Protein AF-A0A164UK39-F1 (afdb_monomer)

Organism: NCBI:txid1314777

Secondary structure (DSSP, 8-state):
-EEEEPPPTTS-SS-PEEEE-TT--S------------PPP----------PPPPHHHHHHHHHHHHHHHHHHHHSS--GGGTTT--PPP--SS-------------------------------------S-----HHHHHHHHHHHHHHHHHHHHHHHHHHHHHHHHHHHHHHHHHHHHHHHHHHHHHHHHHHHHHHHHHHHHHHHHHHHHHHHHHHHHHHHHHHHHHHHHHHTSTTHHHHHHHHHHHHHHS-------

Foldseek 3Di:
DFDFDDDDPPDPDDDTDTDDDPVPPDDPDDPPDDPDPDDDPPPDPPPPPPPDDDDPVNVVVVVLVVVQVVCCVPPVDRPPVSVPPPPDDDPPDDDPDDDDDDPDDPPPDDDDPDPPPPPDPPPDPPPDDPPDDDPDDVVVVVVVVVVVVVVVVVVVVVVVVVVVVVVVVVVVVVVVVVVVVVVVVVVVVVVVVVVVVVVVVVVVVVVVVVVVVVVVVVVVVVVVVVVVVVVVVVCPPPPNVVVVVVVVVVCVVCVPPPPDD

Radius of gyration: 47.35 Å; Cα contacts (8 Å, |Δi|>4): 39; chains: 1; bounding box: 112×52×136 Å

Solvent-accessible surface area (backbone atoms only — not comparable to full-atom values): 16856 Å² total; per-residue (Å²): 92,79,47,81,44,80,62,68,94,85,61,96,67,95,68,66,52,78,44,72,51,78,81,70,83,74,80,92,74,79,81,74,82,73,79,81,77,74,80,77,76,80,72,80,82,79,69,85,74,88,68,73,78,77,50,73,65,57,52,52,50,52,50,49,52,51,52,50,53,50,36,39,72,74,67,75,48,71,59,69,85,77,59,67,85,70,78,68,85,79,89,84,79,90,79,94,73,89,82,93,79,73,96,68,77,84,77,89,78,88,80,84,90,71,84,73,81,79,74,76,83,83,69,77,89,71,87,71,81,95,80,74,91,70,84,82,60,80,71,60,59,54,54,52,50,52,48,50,52,51,52,51,52,50,53,53,52,51,48,55,51,48,56,49,51,54,52,49,50,55,53,52,52,53,51,49,52,50,53,51,52,50,50,51,52,52,52,51,50,51,53,52,54,51,52,53,51,52,51,50,52,52,49,52,51,53,50,52,52,52,49,52,53,52,53,52,50,54,53,53,49,54,54,49,51,54,52,50,53,51,53,53,54,55,56,65,39,88,64,46,49,61,50,54,51,52,53,52,51,53,45,69,78,50,60,79,73,77,80,83,126

Sequence (261 aa):
MFDRVPRPLQEPGKGSYWTVDMQA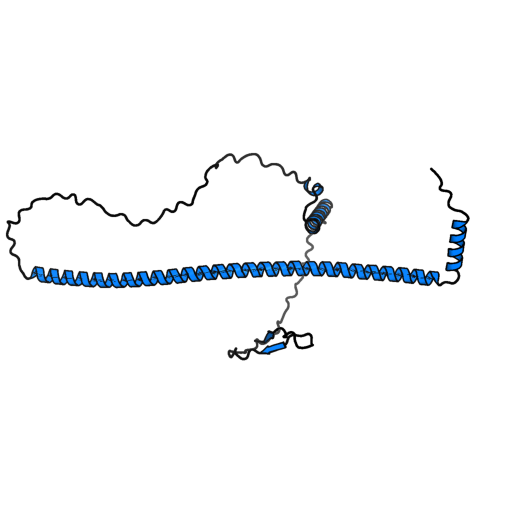SAGYKRLRKRKSQGKPQRKGLTAPLDIPPPTAEQLAEAERGRLRAVALWTTGKVPEELASDYSSPSPEADSERQNAAGDRQPAVDDGSPNHSLQEQSDIAAQSIDPSAGVPESPLQDDDLRAENQRLRAQCQTFQKEDDRLRSQIATLESQLEEAQGEMARIKSLLQETQISQEDHRREMVRRQVAEQIAEEQTVKARAAERKLEAVEKECREPFVVPALYQAYLKFLEHPPCDTAG

Mean predicted aligned error: 21.54 Å

Structure (mmCIF, N/CA/C/O backbone):
data_AF-A0A164UK39-F1
#
_entry.id   AF-A0A164UK39-F1
#
loop_
_atom_site.group_PDB
_atom_site.id
_atom_site.type_symbol
_atom_site.label_atom_id
_atom_site.label_alt_id
_atom_site.label_comp_id
_atom_site.label_asym_id
_atom_site.label_entity_id
_atom_site.label_seq_id
_atom_site.pdbx_PDB_ins_code
_atom_site.Cartn_x
_atom_site.Cartn_y
_atom_site.Cartn_z
_atom_site.occupancy
_atom_site.B_iso_or_equiv
_atom_site.auth_seq_id
_atom_site.auth_comp_id
_atom_site.auth_asym_id
_atom_site.auth_atom_id
_atom_site.pdbx_PDB_model_num
ATOM 1 N N . MET A 1 1 ? -19.978 -9.095 -15.140 1.00 60.91 1 MET A N 1
ATOM 2 C CA . MET A 1 1 ? -19.647 -9.204 -13.702 1.00 60.91 1 MET A CA 1
ATOM 3 C C . MET A 1 1 ? -20.746 -8.472 -12.932 1.00 60.91 1 MET A C 1
ATOM 5 O O . MET A 1 1 ? -21.388 -7.623 -13.542 1.00 60.91 1 MET A O 1
ATOM 9 N N . PHE A 1 2 ? -21.077 -8.858 -11.693 1.00 74.19 2 PHE A N 1
ATOM 10 C CA . PHE A 1 2 ? -22.050 -8.101 -10.886 1.00 74.19 2 PHE A CA 1
ATOM 11 C C . PHE A 1 2 ? -21.270 -7.192 -9.950 1.00 74.19 2 PHE A C 1
ATOM 13 O O . PHE A 1 2 ? -20.727 -7.681 -8.958 1.00 74.19 2 PHE A O 1
ATOM 20 N N . ASP A 1 3 ? -21.239 -5.900 -10.252 1.00 76.12 3 ASP A N 1
ATOM 21 C CA . ASP A 1 3 ? -20.507 -4.941 -9.437 1.00 76.12 3 ASP A CA 1
ATOM 22 C C . ASP A 1 3 ? -21.459 -4.205 -8.502 1.00 76.12 3 ASP A C 1
ATOM 24 O O . ASP A 1 3 ? -22.588 -3.824 -8.851 1.00 76.12 3 ASP A O 1
ATOM 28 N N . ARG A 1 4 ? -21.004 -4.075 -7.254 1.00 79.69 4 ARG A N 1
ATOM 29 C CA . ARG A 1 4 ? -21.713 -3.357 -6.202 1.00 79.69 4 ARG A CA 1
ATOM 30 C C . ARG A 1 4 ? -21.443 -1.875 -6.385 1.00 79.69 4 ARG A C 1
ATOM 32 O O . ARG A 1 4 ? -20.355 -1.403 -6.074 1.00 79.69 4 ARG A O 1
ATOM 39 N N . VAL A 1 5 ? -22.455 -1.152 -6.847 1.00 80.00 5 VAL A N 1
ATOM 40 C CA . VAL A 1 5 ? -22.381 0.301 -6.997 1.00 80.00 5 VAL A CA 1
ATOM 41 C C . VAL A 1 5 ? -23.051 0.951 -5.780 1.00 80.00 5 VAL A C 1
ATOM 43 O O . VAL A 1 5 ? -24.192 0.599 -5.444 1.00 80.00 5 VAL A O 1
ATOM 46 N N . PRO A 1 6 ? -22.355 1.850 -5.057 1.00 74.44 6 PRO A N 1
ATOM 47 C CA . PRO A 1 6 ? -22.956 2.600 -3.961 1.00 74.44 6 PRO A CA 1
ATOM 48 C C . PRO A 1 6 ? -24.074 3.502 -4.496 1.00 74.44 6 PRO A C 1
ATOM 50 O O . PRO A 1 6 ? -23.954 4.086 -5.572 1.00 74.44 6 PRO A O 1
ATOM 53 N N . ARG A 1 7 ? -25.188 3.597 -3.759 1.00 73.44 7 ARG A N 1
ATOM 54 C CA . ARG A 1 7 ? -26.322 4.425 -4.186 1.00 73.44 7 ARG A CA 1
ATOM 55 C C . ARG A 1 7 ? -25.944 5.908 -4.183 1.00 73.44 7 ARG A C 1
ATOM 57 O O . ARG A 1 7 ? -25.311 6.354 -3.224 1.00 73.44 7 ARG A O 1
ATOM 64 N N . PRO A 1 8 ? -26.379 6.682 -5.191 1.00 76.75 8 PRO A N 1
ATOM 65 C CA . PRO A 1 8 ? -26.338 8.133 -5.106 1.00 76.75 8 PRO A CA 1
ATOM 66 C C . PRO A 1 8 ? -27.241 8.610 -3.957 1.00 76.75 8 PRO A C 1
ATOM 68 O O . PRO A 1 8 ? -28.293 8.030 -3.690 1.00 76.75 8 PRO A O 1
ATOM 71 N N . LEU A 1 9 ? -26.815 9.674 -3.273 1.00 69.12 9 LEU A N 1
ATOM 72 C CA . LEU A 1 9 ? -27.357 10.138 -1.986 1.00 69.12 9 LEU A CA 1
ATOM 73 C C . LEU A 1 9 ? -28.847 10.556 -2.002 1.00 69.12 9 LEU A C 1
ATOM 75 O O . LEU A 1 9 ? -29.397 10.874 -0.953 1.00 69.12 9 LEU A O 1
ATOM 79 N N . GLN A 1 10 ? -29.492 10.601 -3.170 1.00 76.12 10 GLN A N 1
ATOM 80 C CA . GLN A 1 10 ? -30.812 11.210 -3.371 1.00 76.12 10 GLN A CA 1
ATOM 81 C C . GLN A 1 10 ? -31.998 10.236 -3.262 1.00 76.12 10 GLN A C 1
ATOM 83 O O . GLN A 1 10 ? -33.141 10.684 -3.290 1.00 76.12 10 GLN A O 1
ATOM 88 N N . GLU A 1 11 ? -31.770 8.929 -3.099 1.00 67.62 11 GLU A N 1
ATOM 89 C CA . GLU A 1 11 ? -32.861 7.959 -2.929 1.00 67.62 11 GLU A CA 1
ATOM 90 C C . GLU A 1 11 ? -33.042 7.532 -1.459 1.00 67.62 11 GLU A C 1
ATOM 92 O O . GLU A 1 11 ? -32.117 6.964 -0.867 1.00 67.62 11 GLU A O 1
ATOM 97 N N . PRO A 1 12 ? -34.229 7.734 -0.851 1.00 66.31 12 PRO A N 1
ATOM 98 C CA . PRO A 1 12 ? -34.494 7.298 0.515 1.00 66.31 12 PRO A CA 1
ATOM 99 C C . PRO A 1 12 ? -34.645 5.768 0.586 1.00 66.31 12 PRO A C 1
ATOM 101 O O . PRO A 1 12 ? -35.696 5.206 0.287 1.00 66.31 12 PRO A O 1
ATOM 104 N N . GLY A 1 13 ? -33.579 5.079 1.003 1.00 71.69 13 GLY A N 1
ATOM 105 C CA . GLY A 1 13 ? -33.577 3.639 1.279 1.00 71.69 13 GLY A CA 1
ATOM 106 C C . GLY A 1 13 ? -32.168 3.087 1.526 1.00 71.69 13 GLY A C 1
ATOM 107 O O . GLY A 1 13 ? -31.228 3.416 0.808 1.00 71.69 13 GLY A O 1
ATOM 108 N N . LYS A 1 14 ? -31.994 2.231 2.545 1.00 61.50 14 LYS A N 1
ATOM 109 C CA . LYS A 1 14 ? -30.702 1.581 2.842 1.00 61.50 14 LYS A CA 1
ATOM 110 C C . LYS A 1 14 ? -30.490 0.381 1.909 1.00 61.50 14 LYS A C 1
ATOM 112 O O . LYS A 1 14 ? -31.214 -0.604 2.010 1.00 61.50 14 LYS A O 1
ATOM 117 N N . GLY A 1 15 ? -29.485 0.430 1.035 1.00 68.75 15 GLY A N 1
ATOM 118 C CA . GLY A 1 15 ? -29.056 -0.725 0.235 1.00 68.75 15 GLY A CA 1
ATOM 119 C C . GLY A 1 15 ? -28.140 -0.349 -0.930 1.00 68.75 15 GLY A C 1
ATOM 120 O O . GLY A 1 15 ? -28.072 0.809 -1.309 1.00 68.75 15 GLY A O 1
ATOM 121 N N . SER A 1 16 ? -27.445 -1.317 -1.525 1.00 82.06 16 SER A N 1
ATOM 122 C CA . SER A 1 16 ? -26.690 -1.141 -2.782 1.00 82.06 16 SER A CA 1
ATOM 123 C C . SER A 1 16 ? -27.473 -1.763 -3.935 1.00 82.06 16 SER A C 1
ATOM 125 O O . SER A 1 16 ? -28.148 -2.775 -3.730 1.00 82.06 16 SER A O 1
ATOM 127 N N . TYR A 1 17 ? -27.389 -1.187 -5.134 1.00 77.88 17 TYR A N 1
ATOM 128 C CA . TYR A 1 17 ? -27.899 -1.846 -6.337 1.00 77.88 17 TYR A CA 1
ATOM 129 C C . TYR A 1 17 ? -26.814 -2.756 -6.921 1.00 77.88 17 TYR A C 1
ATOM 131 O O . TYR A 1 17 ? -25.622 -2.454 -6.851 1.00 77.88 17 TYR A O 1
ATOM 139 N N . TRP A 1 18 ? -27.235 -3.891 -7.474 1.00 81.00 18 TRP A N 1
ATOM 140 C CA . TRP A 1 18 ? -26.365 -4.740 -8.279 1.00 81.00 18 TRP A CA 1
ATOM 141 C C . TRP A 1 18 ? -26.523 -4.316 -9.728 1.00 81.00 18 TRP A C 1
ATOM 143 O O . TRP A 1 18 ? -27.635 -4.349 -10.255 1.00 81.00 18 TRP A O 1
ATOM 153 N N . THR A 1 19 ? -25.425 -3.922 -10.362 1.00 76.31 19 THR A N 1
ATOM 154 C CA . THR A 1 19 ? -25.427 -3.607 -11.793 1.00 76.31 19 THR A CA 1
ATOM 155 C C . THR A 1 19 ? -24.749 -4.732 -12.557 1.00 76.31 19 THR A C 1
ATOM 157 O O . THR A 1 19 ? -23.776 -5.327 -12.088 1.00 76.31 19 THR A O 1
ATOM 160 N N . VAL A 1 20 ? -25.336 -5.094 -13.696 1.00 74.62 20 VAL A N 1
ATOM 161 C CA . VAL A 1 20 ? -24.791 -6.107 -14.598 1.00 74.62 20 VAL A CA 1
ATOM 162 C C . VAL A 1 20 ? -23.998 -5.374 -15.653 1.00 74.62 20 VAL A C 1
ATOM 164 O O . VAL A 1 20 ? -24.581 -4.678 -16.482 1.00 74.62 20 VAL A O 1
ATOM 167 N N . ASP A 1 21 ? -22.683 -5.541 -15.623 1.00 68.25 21 ASP A N 1
ATOM 168 C CA . ASP A 1 21 ? -21.840 -4.982 -16.665 1.00 68.25 21 ASP A CA 1
ATOM 169 C C . ASP A 1 21 ? -22.042 -5.776 -17.968 1.00 68.25 21 ASP A C 1
ATOM 171 O O . ASP A 1 21 ? -21.625 -6.936 -18.090 1.00 68.25 21 ASP A O 1
ATOM 175 N N . MET A 1 22 ? -22.777 -5.171 -18.905 1.00 64.44 22 MET A N 1
ATOM 176 C CA . MET A 1 22 ? -23.142 -5.770 -20.191 1.00 64.44 22 MET A CA 1
ATOM 177 C C . MET A 1 22 ? -22.024 -5.657 -21.237 1.00 64.44 22 MET A C 1
ATOM 179 O O . MET A 1 22 ? -22.132 -6.277 -22.293 1.00 64.44 22 MET A O 1
ATOM 183 N N . GLN A 1 23 ? -20.947 -4.911 -20.961 1.00 65.38 23 GLN A N 1
ATOM 184 C CA . GLN A 1 23 ? -19.831 -4.745 -21.900 1.00 65.38 23 GLN A CA 1
ATOM 185 C C . GLN A 1 23 ? -18.820 -5.902 -21.855 1.00 65.38 23 GLN A C 1
ATOM 187 O O . GLN A 1 23 ? -18.073 -6.108 -22.810 1.00 65.38 23 GLN A O 1
ATOM 192 N N . ALA A 1 24 ? -18.847 -6.729 -20.807 1.00 60.53 24 ALA A N 1
ATOM 193 C CA . ALA A 1 24 ? -18.047 -7.949 -20.717 1.00 60.53 24 ALA A CA 1
ATOM 194 C C . ALA A 1 24 ? -18.673 -9.097 -21.544 1.00 60.53 24 ALA A C 1
ATOM 196 O O . ALA A 1 24 ? -19.222 -10.061 -21.004 1.00 60.53 24 ALA A O 1
ATOM 197 N N . SER A 1 25 ? -18.608 -8.997 -22.872 1.00 54.28 25 SER A N 1
ATOM 198 C CA . SER A 1 25 ? -19.168 -9.944 -23.852 1.00 54.28 25 SER A CA 1
ATOM 199 C C . SER A 1 25 ? -18.343 -11.229 -24.063 1.00 54.28 25 SER A C 1
ATOM 201 O O . SER A 1 25 ? -18.420 -11.854 -25.119 1.00 54.28 25 SER A O 1
ATOM 203 N N . ALA A 1 26 ? -17.593 -11.696 -23.060 1.00 51.78 26 ALA A N 1
ATOM 204 C CA . ALA A 1 26 ? -16.772 -12.903 -23.177 1.00 51.78 26 ALA A CA 1
ATOM 205 C C . ALA A 1 26 ? -17.057 -13.918 -22.055 1.00 51.78 26 ALA A C 1
ATOM 207 O O . ALA A 1 26 ? -16.515 -13.849 -20.958 1.00 51.78 26 ALA A O 1
ATOM 208 N N . GLY A 1 27 ? -17.888 -14.917 -22.372 1.00 55.50 27 GLY A N 1
ATOM 209 C CA . GLY A 1 27 ? -17.758 -16.264 -21.804 1.00 55.50 27 GLY A CA 1
ATOM 210 C C . GLY A 1 27 ? -18.268 -16.493 -20.377 1.00 55.50 27 GLY A C 1
ATOM 211 O O . GLY A 1 27 ? -17.513 -16.897 -19.496 1.00 55.50 27 GLY A O 1
ATOM 212 N N . TYR A 1 28 ? -19.580 -16.394 -20.153 1.00 51.81 28 TYR A N 1
ATOM 213 C CA . TYR A 1 28 ? -20.202 -16.824 -18.893 1.00 51.81 28 TYR A CA 1
ATOM 214 C C . TYR A 1 28 ? -20.358 -18.355 -18.806 1.00 51.81 28 TYR A C 1
ATOM 216 O O . TYR A 1 28 ? -21.456 -18.896 -18.936 1.00 51.81 28 TYR A O 1
ATOM 224 N N . LYS A 1 29 ? -19.272 -19.086 -18.514 1.00 61.72 29 LYS A N 1
ATOM 225 C CA . LYS A 1 29 ? -19.383 -20.446 -17.955 1.00 61.72 29 LYS A CA 1
ATOM 226 C C . LYS A 1 29 ? -19.435 -20.353 -16.433 1.00 61.72 29 LYS A C 1
ATOM 228 O O . LYS A 1 29 ? -18.426 -20.157 -15.766 1.00 61.72 29 LYS A O 1
ATOM 233 N N . ARG A 1 30 ? -20.634 -20.525 -15.871 1.00 64.44 30 ARG A N 1
ATOM 234 C CA . ARG A 1 30 ? -20.820 -20.733 -14.428 1.00 64.44 30 ARG A CA 1
ATOM 235 C C . ARG A 1 30 ? -19.997 -21.947 -13.993 1.00 64.44 30 ARG A C 1
ATOM 237 O O . ARG A 1 30 ? -20.266 -23.061 -14.444 1.00 64.44 30 ARG A O 1
ATOM 244 N N . LEU A 1 31 ? -19.029 -21.750 -13.099 1.00 60.38 31 LEU A N 1
ATOM 245 C CA . LEU A 1 31 ? -18.300 -22.851 -12.477 1.00 60.38 31 LEU A CA 1
ATOM 246 C C . LEU A 1 31 ? -19.306 -23.694 -11.676 1.00 60.38 31 LEU A C 1
ATOM 248 O O . LEU A 1 31 ? -19.844 -23.262 -10.654 1.00 60.38 31 LEU A O 1
ATOM 252 N N . ARG A 1 32 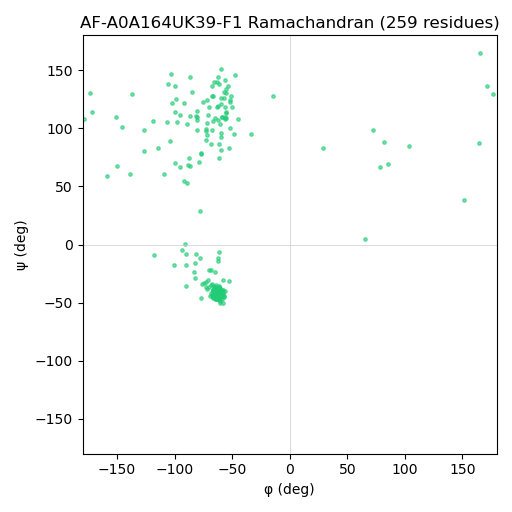? -19.640 -24.885 -12.186 1.00 73.56 32 ARG A N 1
ATOM 253 C CA . ARG A 1 32 ? -20.598 -25.792 -11.547 1.00 73.56 32 ARG A CA 1
ATOM 254 C C . ARG A 1 32 ? -20.029 -26.198 -10.188 1.00 73.56 32 ARG A C 1
ATOM 256 O O . ARG A 1 32 ? -18.969 -26.814 -10.127 1.00 73.56 32 ARG A O 1
ATOM 263 N N . LYS A 1 33 ? -20.749 -25.871 -9.109 1.00 63.25 33 LYS A N 1
ATOM 264 C CA . LYS A 1 33 ? -20.443 -26.298 -7.735 1.00 63.25 33 LYS A CA 1
ATOM 265 C C . LYS A 1 33 ? -20.271 -27.824 -7.720 1.00 63.25 33 LYS A C 1
ATOM 267 O O . LYS A 1 33 ? -21.254 -28.566 -7.736 1.00 63.25 33 LYS A O 1
ATOM 272 N N . ARG A 1 34 ? -19.030 -28.314 -7.712 1.00 64.75 34 ARG A N 1
ATOM 273 C CA . ARG A 1 34 ? -18.756 -29.705 -7.343 1.00 64.75 34 ARG A CA 1
ATOM 274 C C . ARG A 1 34 ? -19.021 -29.783 -5.843 1.00 64.75 34 ARG A C 1
ATOM 276 O O . ARG A 1 34 ? -18.401 -29.059 -5.070 1.00 64.75 34 ARG A O 1
ATOM 283 N N . LYS A 1 35 ? -19.995 -30.603 -5.436 1.00 50.03 35 LYS A N 1
ATOM 284 C CA . LYS A 1 35 ? -20.155 -31.002 -4.034 1.00 50.03 35 LYS A CA 1
ATOM 285 C C . LYS A 1 35 ? -18.815 -31.616 -3.618 1.00 50.03 35 LYS A C 1
ATOM 287 O O . LYS A 1 35 ? -18.440 -32.638 -4.190 1.00 50.03 35 LYS A O 1
ATOM 292 N N . SER A 1 36 ? -18.076 -30.987 -2.703 1.00 49.44 36 SER A N 1
ATOM 293 C CA . SER A 1 36 ? -16.926 -31.651 -2.099 1.00 49.44 36 SER A CA 1
ATOM 294 C C . SER A 1 36 ? -17.474 -32.805 -1.267 1.00 49.44 36 SER A C 1
ATOM 296 O O . SER A 1 36 ? -18.139 -32.624 -0.247 1.00 49.44 36 SER A O 1
ATOM 298 N N . GLN A 1 37 ? -17.284 -34.019 -1.771 1.00 50.53 37 GLN A N 1
ATOM 299 C CA . GLN A 1 37 ? -17.318 -35.182 -0.912 1.00 50.53 37 GLN A CA 1
ATOM 300 C C . GLN A 1 37 ? -16.114 -35.113 0.027 1.00 50.53 37 GLN A C 1
ATOM 302 O O . GLN A 1 37 ? -15.009 -34.803 -0.407 1.00 50.53 37 GLN A O 1
ATOM 307 N N . GLY A 1 38 ? -16.360 -35.417 1.300 1.00 45.34 38 GLY A N 1
ATOM 308 C CA . GLY A 1 38 ? -15.329 -35.804 2.255 1.00 45.34 38 GLY A CA 1
ATOM 309 C C . GLY A 1 38 ? -14.555 -34.651 2.885 1.00 45.34 38 GLY A C 1
ATOM 310 O O . GLY A 1 38 ? -13.450 -34.327 2.466 1.00 45.34 38 GLY A O 1
ATOM 311 N N . LYS A 1 39 ? -15.068 -34.122 4.002 1.00 45.88 39 LYS A N 1
ATOM 312 C CA . LYS A 1 39 ? -14.170 -33.731 5.098 1.00 45.88 39 LYS A CA 1
ATOM 313 C C . LYS A 1 39 ? -13.421 -35.004 5.522 1.00 45.88 39 LYS A C 1
ATOM 315 O O . LYS A 1 39 ? -14.107 -35.945 5.927 1.00 45.88 39 LYS A O 1
ATOM 320 N N . PRO A 1 40 ? -12.080 -35.080 5.479 1.00 45.78 40 PRO A N 1
ATOM 321 C CA . PRO A 1 40 ? -11.401 -36.089 6.268 1.00 45.78 40 PRO A CA 1
ATOM 322 C C . PRO A 1 40 ? -11.705 -35.770 7.732 1.00 45.78 40 PRO A C 1
ATOM 324 O O . PRO A 1 40 ? -11.400 -34.682 8.227 1.00 45.78 40 PRO A O 1
ATOM 327 N N . GLN A 1 41 ? -12.372 -36.703 8.412 1.00 47.59 41 GLN A N 1
ATOM 328 C CA . GLN A 1 41 ? -12.376 -36.727 9.865 1.00 47.59 41 GLN A CA 1
ATOM 329 C C . GLN A 1 41 ? -10.917 -36.640 10.311 1.00 47.59 41 GLN A C 1
ATOM 331 O O . GLN A 1 41 ? -10.114 -37.519 9.993 1.00 47.59 41 GLN A O 1
ATOM 336 N N . ARG A 1 42 ? -10.577 -35.574 11.037 1.00 44.47 42 ARG A N 1
ATOM 337 C CA . ARG A 1 42 ? -9.400 -35.563 11.898 1.00 44.47 42 ARG A CA 1
ATOM 338 C C . ARG A 1 42 ? -9.604 -36.691 12.906 1.00 44.47 42 ARG A C 1
ATOM 340 O O . ARG A 1 42 ? -10.274 -36.507 13.917 1.00 44.47 42 ARG A O 1
ATOM 347 N N . LYS A 1 43 ? -9.095 -37.880 12.576 1.00 45.34 43 LYS A N 1
ATOM 348 C CA . LYS A 1 43 ? -8.844 -38.932 13.555 1.00 45.34 43 LYS A CA 1
ATOM 349 C C . LYS A 1 43 ? -7.909 -38.325 14.593 1.00 45.34 43 LYS A C 1
ATOM 351 O O . LYS A 1 43 ? -6.908 -37.705 14.233 1.00 45.34 43 LYS A O 1
ATOM 356 N N . GLY A 1 44 ? -8.324 -38.422 15.850 1.00 48.25 44 GLY A N 1
ATOM 357 C CA . GLY A 1 44 ? -7.636 -37.843 16.987 1.00 48.25 44 GLY A CA 1
ATOM 358 C C . GLY A 1 44 ? -6.167 -38.239 17.018 1.00 48.25 44 GLY A C 1
ATOM 359 O O . GLY A 1 44 ? -5.826 -39.416 17.052 1.00 48.25 44 GLY A O 1
ATOM 360 N N . LEU A 1 45 ? -5.318 -37.220 17.053 1.00 48.56 45 LEU A N 1
ATOM 361 C CA . LEU A 1 45 ? -4.049 -37.257 17.761 1.00 48.56 45 LEU A CA 1
ATOM 362 C C . LEU A 1 45 ? -4.291 -36.541 19.090 1.00 48.56 45 LEU A C 1
ATOM 364 O O . LEU A 1 45 ? -3.863 -35.415 19.302 1.00 48.56 45 LEU A O 1
ATOM 368 N N . THR A 1 46 ? -5.066 -37.182 19.961 1.00 48.56 46 THR A N 1
ATOM 369 C CA . THR A 1 46 ? -5.010 -36.945 21.404 1.00 48.56 46 THR A CA 1
ATOM 370 C C . THR A 1 46 ? -4.084 -38.010 21.974 1.00 48.56 46 THR A C 1
ATOM 372 O O . THR A 1 46 ? -4.523 -38.935 22.652 1.00 48.56 46 THR A O 1
ATOM 375 N N . ALA A 1 47 ? -2.805 -37.932 21.615 1.00 54.25 47 ALA A N 1
ATOM 376 C CA . ALA A 1 47 ? -1.785 -38.421 22.525 1.00 54.25 47 ALA A CA 1
ATOM 377 C C . ALA A 1 47 ? -1.692 -37.349 23.624 1.00 54.25 47 ALA A C 1
ATOM 379 O O . ALA A 1 47 ? -1.514 -36.177 23.276 1.00 54.25 47 ALA A O 1
ATOM 380 N N . PRO A 1 48 ? -1.887 -37.686 24.909 1.00 46.81 48 PRO A N 1
ATOM 381 C CA . PRO A 1 48 ? -1.587 -36.771 25.998 1.00 46.81 48 PRO A CA 1
ATOM 382 C C . PRO A 1 48 ? -0.093 -36.462 25.912 1.00 46.81 48 PRO A C 1
ATOM 384 O O . PRO A 1 48 ? 0.742 -37.314 26.197 1.00 46.81 48 PRO A O 1
ATOM 387 N N . LEU A 1 49 ? 0.255 -35.278 25.415 1.00 52.66 49 LEU A N 1
ATOM 388 C CA . LEU A 1 49 ? 1.573 -34.734 25.689 1.00 52.66 49 LEU A CA 1
ATOM 389 C C . LEU A 1 49 ? 1.533 -34.354 27.166 1.00 52.66 49 LEU A C 1
ATOM 391 O O . LEU A 1 49 ? 0.777 -33.454 27.536 1.00 52.66 49 LEU A O 1
ATOM 395 N N . ASP A 1 50 ? 2.299 -35.076 27.984 1.00 54.34 50 ASP A N 1
ATOM 396 C CA . ASP A 1 50 ? 2.658 -34.707 29.355 1.00 54.34 50 ASP A CA 1
ATOM 397 C C . ASP A 1 50 ? 3.440 -33.388 29.311 1.00 54.34 50 ASP A C 1
ATOM 399 O O . ASP A 1 50 ? 4.664 -33.342 29.415 1.00 54.34 50 ASP A O 1
ATOM 403 N N . ILE A 1 51 ? 2.728 -32.291 29.069 1.00 69.88 51 ILE A N 1
ATOM 404 C CA . ILE A 1 51 ? 3.246 -30.950 29.282 1.00 69.88 51 ILE A CA 1
ATOM 405 C C . ILE A 1 51 ? 3.058 -30.717 30.781 1.00 69.88 51 ILE A C 1
ATOM 407 O O . ILE A 1 51 ? 1.907 -30.647 31.229 1.00 69.88 51 ILE A O 1
ATOM 411 N N . PRO A 1 52 ? 4.142 -30.662 31.577 1.00 78.25 52 PRO A N 1
ATOM 412 C CA . PRO A 1 52 ? 4.018 -30.382 32.996 1.00 78.25 52 PRO A CA 1
ATOM 413 C C . PRO A 1 52 ? 3.286 -29.045 33.171 1.00 78.25 52 PRO A C 1
ATOM 415 O O . PRO A 1 52 ? 3.494 -28.128 32.367 1.00 78.25 52 PRO A O 1
ATOM 418 N N . PRO A 1 53 ? 2.399 -28.926 34.176 1.00 82.25 53 PRO A N 1
ATOM 419 C CA . PRO A 1 53 ? 1.703 -27.676 34.430 1.00 82.25 53 PRO A CA 1
ATOM 420 C C . PRO A 1 53 ? 2.739 -26.554 34.585 1.00 82.25 53 PRO A C 1
ATOM 422 O O . PRO A 1 53 ? 3.768 -26.777 35.232 1.00 82.25 53 PRO A O 1
ATOM 425 N N . PRO A 1 54 ? 2.501 -25.378 33.976 1.00 79.31 54 PRO A N 1
ATOM 426 C CA . PRO A 1 54 ? 3.450 -24.278 34.027 1.00 79.31 54 PRO A CA 1
ATOM 427 C C . PRO A 1 54 ? 3.759 -23.949 35.484 1.00 79.31 54 PRO A C 1
ATOM 429 O O . PRO A 1 54 ? 2.854 -23.823 36.315 1.00 79.31 54 PRO A O 1
ATOM 432 N N . THR A 1 55 ? 5.045 -23.849 35.799 1.00 88.69 55 THR A N 1
ATOM 433 C CA . THR A 1 55 ? 5.514 -23.532 37.146 1.00 88.69 55 THR A CA 1
ATOM 434 C C . THR A 1 55 ? 4.964 -22.167 37.568 1.00 88.69 55 THR A C 1
ATOM 436 O O . THR A 1 55 ? 4.753 -21.292 36.726 1.00 88.69 55 THR A O 1
ATOM 439 N N . ALA A 1 56 ? 4.755 -21.948 38.869 1.00 84.50 56 ALA A N 1
ATOM 440 C CA . ALA A 1 56 ? 4.235 -20.676 39.389 1.00 84.50 56 ALA A CA 1
ATOM 441 C C . ALA A 1 56 ? 5.045 -19.454 38.904 1.00 84.50 56 ALA A C 1
ATOM 443 O O . ALA A 1 56 ? 4.480 -18.392 38.657 1.00 84.50 56 ALA A O 1
ATOM 444 N N . GLU A 1 57 ? 6.349 -19.631 38.685 1.00 80.31 57 GLU A N 1
ATOM 445 C CA . GLU A 1 57 ? 7.239 -18.615 38.117 1.00 80.31 57 GLU A CA 1
ATOM 446 C C . GLU A 1 57 ? 6.901 -18.275 36.656 1.00 80.31 57 GLU A C 1
ATOM 448 O O . GLU A 1 57 ? 6.831 -17.102 36.303 1.00 80.31 57 GLU A O 1
ATOM 453 N N . GLN A 1 58 ? 6.586 -19.274 35.825 1.00 82.50 58 GLN A N 1
ATOM 454 C CA . GLN A 1 58 ? 6.196 -19.068 34.424 1.00 82.50 58 GLN A CA 1
ATOM 455 C C . GLN A 1 58 ? 4.835 -18.371 34.308 1.00 82.50 58 GLN A C 1
ATOM 457 O O . GLN A 1 58 ? 4.623 -17.549 33.418 1.00 82.50 58 GLN A O 1
ATOM 462 N N . LEU A 1 59 ? 3.915 -18.673 35.228 1.00 85.50 59 LEU A N 1
ATOM 463 C CA . LEU A 1 59 ? 2.628 -17.984 35.344 1.00 85.50 59 LEU A CA 1
ATOM 464 C C . LEU A 1 59 ? 2.809 -16.522 35.770 1.00 85.50 59 LEU A C 1
ATOM 466 O O . LEU A 1 59 ? 2.225 -15.633 35.150 1.00 85.50 59 LEU A O 1
ATOM 470 N N . ALA A 1 60 ? 3.661 -16.262 36.764 1.00 81.62 60 ALA A N 1
ATOM 471 C CA . ALA A 1 60 ? 3.965 -14.907 37.214 1.00 81.62 60 ALA A CA 1
ATOM 472 C C . ALA A 1 60 ? 4.660 -14.078 36.119 1.00 81.62 60 ALA A C 1
ATOM 474 O O . ALA A 1 60 ? 4.368 -12.893 35.950 1.00 81.62 60 ALA A O 1
ATOM 475 N N . GLU A 1 61 ? 5.548 -14.688 35.335 1.00 81.25 61 GLU A N 1
ATOM 476 C CA . GLU A 1 61 ? 6.236 -14.021 34.230 1.00 81.25 61 GLU A CA 1
ATOM 477 C C . GLU A 1 61 ? 5.298 -13.740 33.044 1.00 81.25 61 GLU A C 1
ATOM 479 O O . GLU A 1 61 ? 5.324 -12.645 32.473 1.00 81.25 61 GLU A O 1
ATOM 484 N N . ALA A 1 62 ? 4.384 -14.666 32.737 1.00 83.94 62 ALA A N 1
ATOM 485 C CA . ALA A 1 62 ? 3.330 -14.447 31.749 1.00 83.94 62 ALA A CA 1
ATOM 486 C C . ALA A 1 62 ? 2.371 -13.314 32.166 1.00 83.94 62 ALA A C 1
ATOM 488 O O . ALA A 1 62 ? 1.997 -12.480 31.333 1.00 83.94 62 ALA A O 1
ATOM 489 N N . GLU A 1 63 ? 2.010 -13.228 33.450 1.00 83.19 63 GLU A N 1
ATOM 490 C CA . GLU A 1 63 ? 1.211 -12.116 33.978 1.00 83.19 63 GLU A CA 1
ATOM 491 C C . GLU A 1 63 ? 1.965 -10.781 33.924 1.00 83.19 63 GLU A C 1
ATOM 493 O O . GLU A 1 63 ? 1.389 -9.780 33.489 1.00 83.19 63 GLU A O 1
ATOM 498 N N . ARG A 1 64 ? 3.266 -10.752 34.249 1.00 80.62 64 ARG A N 1
ATOM 499 C CA . ARG A 1 64 ? 4.098 -9.544 34.086 1.00 80.62 64 ARG A CA 1
ATOM 500 C C . ARG A 1 64 ? 4.180 -9.096 32.627 1.00 80.62 64 ARG A C 1
ATOM 502 O O . ARG A 1 64 ? 4.043 -7.904 32.348 1.00 80.62 64 ARG A O 1
ATOM 509 N N . GLY A 1 65 ? 4.357 -10.026 31.686 1.00 79.94 65 GLY A N 1
ATOM 510 C CA . GLY A 1 65 ? 4.362 -9.730 30.250 1.00 79.94 65 GLY A CA 1
ATOM 511 C C . GLY A 1 65 ? 3.038 -9.125 29.776 1.00 79.94 65 GLY A C 1
ATOM 512 O O . GLY A 1 65 ? 3.023 -8.140 29.032 1.00 79.94 65 GLY A O 1
ATOM 513 N N . ARG A 1 66 ? 1.916 -9.652 30.279 1.00 81.00 66 ARG A N 1
ATOM 514 C CA . ARG A 1 66 ? 0.576 -9.131 29.992 1.00 81.00 66 ARG A CA 1
ATOM 515 C C . ARG A 1 66 ? 0.375 -7.720 30.550 1.00 81.00 66 ARG A C 1
ATOM 517 O O . ARG A 1 66 ? -0.140 -6.864 29.836 1.00 81.00 66 ARG A O 1
ATOM 524 N N . LEU A 1 67 ? 0.822 -7.451 31.777 1.00 75.56 67 LEU A N 1
ATOM 525 C CA . LEU A 1 67 ? 0.736 -6.121 32.392 1.00 75.56 67 LEU A CA 1
ATOM 526 C C . LEU A 1 67 ? 1.606 -5.081 31.665 1.00 75.56 67 LEU A C 1
ATOM 528 O O . LEU A 1 67 ? 1.157 -3.955 31.454 1.00 75.56 67 LEU A O 1
ATOM 532 N N . ARG A 1 68 ? 2.803 -5.460 31.191 1.00 71.69 68 ARG A N 1
ATOM 533 C CA . ARG A 1 68 ? 3.657 -4.587 30.360 1.00 71.69 68 ARG A CA 1
ATOM 534 C C . ARG A 1 68 ? 3.006 -4.242 29.020 1.00 71.69 68 ARG A C 1
ATOM 536 O O . ARG A 1 68 ? 3.041 -3.083 28.609 1.00 71.69 68 ARG A O 1
ATOM 543 N N . ALA A 1 69 ? 2.390 -5.223 28.356 1.00 71.44 69 ALA A N 1
ATOM 544 C CA . ALA A 1 69 ? 1.677 -4.999 27.100 1.00 71.44 69 ALA A CA 1
ATOM 545 C C . ALA A 1 69 ? 0.481 -4.052 27.286 1.00 71.44 69 ALA A C 1
ATOM 547 O O . ALA A 1 69 ? 0.287 -3.146 26.478 1.00 71.44 69 ALA A O 1
ATOM 548 N N . VAL A 1 70 ? -0.272 -4.215 28.380 1.00 74.56 70 VAL A N 1
ATOM 549 C CA . VAL A 1 70 ? -1.380 -3.316 28.732 1.00 74.56 70 VAL A CA 1
ATOM 550 C C . VAL A 1 70 ? -0.869 -1.898 28.993 1.00 74.56 70 VAL A C 1
ATOM 552 O O . VAL A 1 70 ? -1.406 -0.962 28.409 1.00 74.56 70 VAL A O 1
ATOM 555 N N . ALA A 1 71 ? 0.205 -1.727 29.771 1.00 67.56 71 ALA A N 1
ATOM 556 C CA . ALA A 1 71 ? 0.762 -0.407 30.064 1.00 67.56 71 ALA A CA 1
ATOM 557 C C . ALA A 1 71 ? 1.252 0.324 28.796 1.00 67.56 71 ALA A C 1
ATOM 559 O O . ALA A 1 71 ? 0.886 1.476 28.572 1.00 67.56 71 ALA A O 1
ATOM 560 N N . LEU A 1 72 ? 1.984 -0.363 27.907 1.00 70.56 72 LEU A N 1
ATOM 561 C CA . LEU A 1 72 ? 2.402 0.182 26.604 1.00 70.56 72 LEU A CA 1
ATOM 562 C C . LEU A 1 72 ? 1.218 0.653 25.754 1.00 70.56 72 LEU A C 1
ATOM 564 O O . LEU A 1 72 ? 1.304 1.694 25.105 1.00 70.56 72 LEU A O 1
ATOM 568 N N . TRP A 1 73 ? 0.116 -0.097 25.772 1.00 66.50 73 TRP A N 1
ATOM 569 C CA . TRP A 1 73 ? -1.084 0.228 25.005 1.00 66.50 73 TRP A CA 1
ATOM 570 C C . TRP A 1 73 ? -1.881 1.392 25.597 1.00 66.50 73 TRP A C 1
ATOM 572 O O . TRP A 1 73 ? -2.481 2.152 24.841 1.00 66.50 73 TRP A O 1
ATOM 582 N N . THR A 1 74 ? -1.901 1.546 26.923 1.00 73.56 74 THR A N 1
ATOM 583 C CA . THR A 1 74 ? -2.737 2.558 27.586 1.00 73.56 74 THR A CA 1
ATOM 584 C C . THR A 1 74 ? -2.046 3.901 27.782 1.00 73.56 74 THR A C 1
ATOM 586 O O . THR A 1 74 ? -2.704 4.932 27.695 1.00 73.56 74 THR A O 1
ATOM 589 N N . THR A 1 75 ? -0.742 3.917 28.063 1.00 70.56 75 THR A N 1
ATOM 590 C CA . THR A 1 75 ? -0.024 5.151 28.437 1.00 70.56 75 THR A CA 1
ATOM 591 C C . THR A 1 75 ? 1.076 5.531 27.449 1.00 70.56 75 THR A C 1
ATOM 593 O O . THR A 1 75 ? 1.651 6.611 27.571 1.00 70.56 75 THR A O 1
ATOM 596 N N . GLY A 1 76 ? 1.407 4.663 26.483 1.00 69.94 76 GLY A N 1
ATOM 597 C CA . GLY A 1 76 ? 2.501 4.886 25.531 1.00 69.94 76 GLY A CA 1
ATOM 598 C C . GLY A 1 76 ? 3.900 4.911 26.166 1.00 69.94 76 GLY A C 1
ATOM 599 O O . GLY A 1 76 ? 4.878 5.174 25.471 1.00 69.94 76 GLY A O 1
ATOM 600 N N . LYS A 1 77 ? 4.013 4.637 27.473 1.00 66.94 77 LYS A N 1
ATOM 601 C CA . LYS A 1 77 ? 5.270 4.544 28.228 1.00 66.94 77 LYS A CA 1
ATOM 602 C C . LYS A 1 77 ? 5.213 3.341 29.165 1.00 66.94 77 LYS A C 1
ATOM 604 O O . LYS A 1 77 ? 4.265 3.203 29.935 1.00 66.94 77 LYS A O 1
ATOM 609 N N . VAL A 1 78 ? 6.239 2.489 29.121 1.00 69.06 78 VAL A N 1
ATOM 610 C CA . VAL A 1 78 ? 6.426 1.434 30.129 1.00 69.06 78 VAL A CA 1
ATOM 611 C C . VAL A 1 78 ? 6.742 2.118 31.465 1.00 69.06 78 VAL A C 1
ATOM 613 O O . VAL A 1 78 ? 7.645 2.955 31.487 1.00 69.06 78 VAL A O 1
ATOM 616 N N . PRO A 1 79 ? 6.026 1.810 32.561 1.00 66.44 79 PRO A N 1
ATOM 617 C CA . PRO A 1 79 ? 6.358 2.318 33.887 1.00 66.44 79 PRO A CA 1
ATOM 618 C C . PRO A 1 79 ? 7.793 1.935 34.263 1.00 66.44 79 PRO A C 1
ATOM 620 O O . PRO A 1 79 ? 8.180 0.776 34.125 1.00 66.44 79 PRO A O 1
ATOM 623 N N . GLU A 1 80 ? 8.568 2.907 34.739 1.00 63.91 80 GLU A N 1
ATOM 624 C CA . GLU A 1 80 ? 9.997 2.777 35.065 1.00 63.91 80 GLU A CA 1
ATOM 625 C C . GLU A 1 80 ? 10.269 1.676 36.108 1.00 63.91 80 GLU A C 1
ATOM 627 O O . GLU A 1 80 ? 11.253 0.947 36.009 1.00 63.91 80 GLU A O 1
ATOM 632 N N . GLU A 1 81 ? 9.315 1.431 37.010 1.00 64.31 81 GLU A N 1
ATOM 633 C CA . GLU A 1 81 ? 9.371 0.345 37.999 1.00 64.31 81 GLU A CA 1
ATOM 634 C C . GLU A 1 81 ? 9.342 -1.065 37.379 1.00 64.31 81 GLU A C 1
ATOM 636 O O . GLU A 1 81 ? 9.849 -2.014 37.968 1.00 64.31 81 GLU A O 1
ATOM 641 N N . LEU A 1 82 ? 8.805 -1.226 36.163 1.00 59.75 82 LEU A N 1
ATOM 642 C CA . LEU A 1 82 ? 8.817 -2.496 35.425 1.00 59.75 82 LEU A CA 1
ATOM 643 C C . LEU A 1 82 ? 10.052 -2.654 34.529 1.00 59.75 82 LEU A C 1
ATOM 645 O O . LEU A 1 82 ? 10.236 -3.741 33.976 1.00 59.75 82 LEU A O 1
ATOM 649 N N . ALA A 1 83 ? 10.877 -1.616 34.367 1.00 59.75 83 ALA A N 1
ATOM 650 C CA . ALA A 1 83 ? 12.110 -1.650 33.577 1.00 59.75 83 ALA A CA 1
ATOM 651 C C . ALA A 1 83 ? 13.353 -2.055 34.403 1.00 59.75 83 ALA A C 1
ATOM 653 O O . ALA A 1 83 ? 14.350 -2.477 33.823 1.00 59.75 83 ALA A O 1
ATOM 654 N N . SER A 1 84 ? 13.277 -1.984 35.738 1.00 58.19 84 SER A N 1
ATOM 655 C CA . SER A 1 84 ? 14.414 -2.131 36.665 1.00 58.19 84 SER A CA 1
ATOM 656 C C . SER A 1 84 ? 15.010 -3.547 36.785 1.00 58.19 84 SER A C 1
ATOM 658 O O . SER A 1 84 ? 16.165 -3.680 37.180 1.00 58.19 84 SER A O 1
ATOM 660 N N . ASP A 1 85 ? 14.278 -4.610 36.441 1.00 52.56 85 ASP A N 1
ATOM 661 C CA . ASP A 1 85 ? 14.725 -5.991 36.726 1.00 52.56 85 ASP A CA 1
ATOM 662 C C . ASP A 1 85 ? 15.550 -6.639 35.601 1.00 52.56 85 ASP A C 1
ATOM 664 O O . ASP A 1 85 ? 15.982 -7.783 35.721 1.00 52.56 85 ASP A O 1
ATOM 668 N N . TYR A 1 86 ? 15.795 -5.921 34.502 1.00 48.81 86 TYR A N 1
ATOM 669 C CA . TYR A 1 86 ? 16.628 -6.393 33.393 1.00 48.81 86 TYR A CA 1
ATOM 670 C C . TYR A 1 86 ? 17.950 -5.618 33.342 1.00 48.81 86 TYR A C 1
ATOM 672 O O . TYR A 1 86 ? 18.282 -4.960 32.360 1.00 48.81 86 TYR A O 1
ATOM 680 N N . SER A 1 87 ? 18.734 -5.720 34.417 1.00 52.25 87 SER A N 1
ATOM 681 C CA . SER A 1 87 ? 20.173 -5.456 34.344 1.00 52.25 87 SER A CA 1
ATOM 682 C C . SER A 1 87 ? 20.829 -6.678 33.695 1.00 52.25 87 SER A C 1
ATOM 684 O O . SER A 1 87 ? 21.323 -7.584 34.367 1.00 52.25 87 SER A O 1
ATOM 686 N N . SER A 1 88 ? 20.727 -6.764 32.366 1.00 49.94 88 SER A N 1
ATOM 687 C CA . SER A 1 88 ? 21.489 -7.747 31.595 1.00 49.94 88 SER A CA 1
ATOM 688 C C . SER A 1 88 ? 22.986 -7.484 31.790 1.00 49.94 88 SER A C 1
ATOM 690 O O . SER A 1 88 ? 23.403 -6.324 31.749 1.00 49.94 88 SER A O 1
ATOM 692 N N . PRO A 1 89 ? 23.808 -8.532 31.967 1.00 42.25 89 PRO A N 1
ATOM 693 C CA . PRO A 1 89 ? 25.247 -8.381 32.068 1.00 42.25 89 PRO A CA 1
ATOM 694 C C . PRO A 1 89 ? 25.793 -7.738 30.792 1.00 42.25 89 PRO A C 1
ATOM 696 O O . PRO A 1 89 ? 25.544 -8.205 29.681 1.00 42.25 89 PRO A O 1
ATOM 699 N N . SER A 1 90 ? 26.524 -6.645 30.996 1.00 38.59 90 SER A N 1
ATOM 700 C CA . SER A 1 90 ? 27.323 -5.954 29.990 1.00 38.59 90 SER A CA 1
ATOM 701 C C . SER A 1 90 ? 28.262 -6.939 29.277 1.00 38.59 90 SER A C 1
ATOM 703 O O . SER A 1 90 ? 29.069 -7.583 29.955 1.00 38.59 90 SER A O 1
ATOM 705 N N . PRO A 1 91 ? 28.208 -7.071 27.940 1.00 43.19 91 PRO A N 1
ATOM 706 C CA . PRO A 1 91 ? 29.246 -7.738 27.178 1.00 43.19 91 PRO A CA 1
ATOM 707 C C . PRO A 1 91 ? 30.331 -6.708 26.832 1.00 43.19 91 PRO A C 1
ATOM 709 O O . PRO A 1 91 ? 30.434 -6.254 25.697 1.00 43.19 91 PRO A O 1
ATOM 712 N N . GLU A 1 92 ? 31.140 -6.327 27.819 1.00 42.53 92 GLU A N 1
ATOM 713 C CA . GLU A 1 92 ? 32.446 -5.708 27.575 1.00 42.53 92 GLU A CA 1
ATOM 714 C C . GLU A 1 92 ? 33.542 -6.744 27.826 1.00 42.53 92 GLU A C 1
ATOM 716 O O . GLU A 1 92 ? 34.035 -6.890 28.940 1.00 42.53 92 GLU A O 1
ATOM 721 N N . ALA A 1 93 ? 33.885 -7.494 26.781 1.00 49.88 93 ALA A N 1
ATOM 722 C CA . ALA A 1 93 ? 35.245 -7.935 26.476 1.00 49.88 93 ALA A CA 1
ATOM 723 C C . ALA A 1 93 ? 35.223 -8.637 25.109 1.00 49.88 93 ALA A C 1
ATOM 725 O O . ALA A 1 93 ? 34.393 -9.508 24.869 1.00 49.88 93 ALA A O 1
ATOM 726 N N . ASP A 1 94 ? 36.151 -8.237 24.242 1.00 44.66 94 ASP A N 1
ATOM 727 C CA . ASP A 1 94 ? 36.457 -8.789 22.916 1.00 44.66 94 ASP A CA 1
ATOM 728 C C . ASP A 1 94 ? 35.628 -8.285 21.724 1.00 44.66 94 ASP A C 1
ATOM 730 O O . ASP A 1 94 ? 34.917 -9.033 21.056 1.00 44.66 94 ASP A O 1
ATOM 734 N N . SER A 1 95 ? 35.835 -7.011 21.365 1.00 43.81 95 SER A N 1
ATOM 735 C CA . SER A 1 95 ? 36.044 -6.602 19.960 1.00 43.81 95 SER A CA 1
ATOM 736 C C . SER A 1 95 ? 36.765 -5.248 19.867 1.00 43.81 95 SER A C 1
ATOM 738 O O . SER A 1 95 ? 36.292 -4.297 19.250 1.00 43.81 95 SER A O 1
ATOM 740 N N . GLU A 1 96 ? 37.969 -5.164 20.439 1.00 51.22 96 GLU A N 1
ATOM 741 C CA . GLU A 1 96 ? 38.989 -4.256 19.908 1.00 51.22 96 GLU A CA 1
ATOM 742 C C . GLU A 1 96 ? 39.491 -4.829 18.577 1.00 51.22 96 GLU A C 1
ATOM 744 O O . GLU A 1 96 ? 40.384 -5.675 18.544 1.00 51.22 96 GLU A O 1
ATOM 749 N N . ARG A 1 97 ? 38.898 -4.384 17.466 1.00 46.03 97 ARG A N 1
ATOM 750 C CA . ARG A 1 97 ? 39.571 -4.241 16.165 1.00 46.03 97 ARG A CA 1
ATOM 751 C C . ARG A 1 97 ? 38.650 -3.523 15.180 1.00 46.03 97 ARG A C 1
ATOM 753 O O . ARG A 1 97 ? 37.669 -4.080 14.714 1.00 46.03 97 ARG A O 1
ATOM 760 N N . GLN A 1 98 ? 39.093 -2.322 14.806 1.00 45.31 98 GLN A N 1
ATOM 761 C CA . GLN A 1 98 ? 38.897 -1.708 13.489 1.00 45.31 98 GLN A CA 1
ATOM 762 C C . GLN A 1 98 ? 37.474 -1.216 13.160 1.00 45.31 98 GLN A C 1
ATOM 764 O O . GLN A 1 98 ? 36.643 -1.954 12.646 1.00 45.31 98 GLN A O 1
ATOM 769 N N . ASN A 1 99 ? 37.231 0.090 13.332 1.00 42.66 99 ASN A N 1
ATOM 770 C CA . ASN A 1 99 ? 37.193 1.051 12.211 1.00 42.66 99 ASN A CA 1
ATOM 771 C C . ASN A 1 99 ? 36.527 2.372 12.627 1.00 42.66 99 ASN A C 1
ATOM 773 O O . ASN A 1 99 ? 35.344 2.609 12.404 1.00 42.66 99 ASN A O 1
ATOM 777 N N . ALA A 1 100 ? 37.344 3.273 13.171 1.00 46.88 100 ALA A N 1
ATOM 778 C CA . ALA A 1 100 ? 37.159 4.700 12.972 1.00 46.88 100 ALA A CA 1
ATOM 779 C C . ALA A 1 100 ? 37.756 5.052 11.603 1.00 46.88 100 ALA A C 1
ATOM 781 O O . ALA A 1 100 ? 38.971 4.978 11.452 1.00 46.88 100 ALA A O 1
ATOM 782 N N . ALA A 1 101 ? 36.919 5.385 10.619 1.00 43.47 101 ALA A N 1
ATOM 783 C CA . ALA A 1 101 ? 37.258 6.266 9.499 1.00 43.47 101 ALA A CA 1
ATOM 784 C C . ALA A 1 101 ? 36.092 6.354 8.507 1.00 43.47 101 ALA A C 1
ATOM 786 O O . ALA A 1 101 ? 35.650 5.345 7.966 1.00 43.47 101 ALA A O 1
ATOM 787 N N . GLY A 1 102 ? 35.730 7.587 8.161 1.00 41.25 102 GLY A N 1
ATOM 788 C CA . GLY A 1 102 ? 35.454 7.903 6.766 1.00 41.25 102 GLY A CA 1
ATOM 789 C C . GLY A 1 102 ? 33.990 8.028 6.395 1.00 41.25 102 GLY A C 1
ATOM 790 O O . GLY A 1 102 ? 33.411 7.140 5.781 1.00 41.25 102 GLY A O 1
ATOM 791 N N . ASP A 1 103 ? 33.475 9.227 6.634 1.00 49.38 103 ASP A N 1
ATOM 792 C CA . ASP A 1 103 ? 32.822 10.019 5.594 1.00 49.38 103 ASP A CA 1
ATOM 793 C C . ASP A 1 103 ? 33.509 9.754 4.229 1.00 49.38 103 ASP A C 1
ATOM 795 O O . ASP A 1 103 ? 34.593 10.265 3.934 1.00 49.38 103 ASP A O 1
ATOM 799 N N . ARG A 1 104 ? 32.957 8.825 3.442 1.00 45.44 104 ARG A N 1
ATOM 800 C CA . ARG A 1 104 ? 33.381 8.528 2.071 1.00 45.44 104 ARG A CA 1
ATOM 801 C C . ARG A 1 104 ? 32.196 8.804 1.168 1.00 45.44 104 ARG A C 1
ATOM 803 O O . ARG A 1 104 ? 31.235 8.040 1.120 1.00 45.44 104 ARG A O 1
ATOM 810 N N . GLN A 1 105 ? 32.308 9.912 0.446 1.00 50.72 105 GLN A N 1
ATOM 811 C CA . GLN A 1 105 ? 31.547 10.163 -0.766 1.00 50.72 105 GLN A CA 1
ATOM 812 C C . GLN A 1 105 ? 31.599 8.932 -1.690 1.00 50.72 105 GLN A C 1
ATOM 814 O O . GLN A 1 105 ? 32.643 8.273 -1.758 1.00 50.72 105 GLN A O 1
ATOM 819 N N . PRO A 1 106 ? 30.528 8.628 -2.440 1.00 51.41 106 PRO A N 1
ATOM 820 C CA . PRO A 1 106 ? 30.639 7.708 -3.557 1.00 51.41 106 PRO A CA 1
ATOM 821 C C . PRO A 1 106 ? 31.556 8.343 -4.607 1.00 51.41 106 PRO A C 1
ATOM 823 O O . PRO A 1 106 ? 31.204 9.332 -5.249 1.00 51.41 106 PRO A O 1
ATOM 826 N N . ALA A 1 107 ? 32.755 7.780 -4.742 1.00 44.81 107 ALA A N 1
ATOM 827 C CA . ALA A 1 107 ? 33.600 7.986 -5.901 1.00 44.81 107 ALA A CA 1
ATOM 828 C C . ALA A 1 107 ? 32.824 7.511 -7.136 1.00 44.81 107 ALA A C 1
ATOM 830 O O . ALA A 1 107 ? 32.548 6.325 -7.302 1.00 44.81 107 ALA A O 1
ATOM 831 N N . VAL A 1 108 ? 32.428 8.469 -7.963 1.00 52.25 108 VAL A N 1
ATOM 832 C CA . VAL A 1 108 ? 32.107 8.260 -9.370 1.00 52.25 108 VAL A CA 1
ATOM 833 C C . VAL A 1 108 ? 33.426 8.034 -10.102 1.00 52.25 108 VAL A C 1
ATOM 835 O O . VAL A 1 108 ? 34.068 8.986 -10.529 1.00 52.25 108 VAL A O 1
ATOM 838 N N . ASP A 1 109 ? 33.849 6.780 -10.196 1.00 50.75 109 ASP A N 1
ATOM 839 C CA . ASP A 1 109 ? 34.825 6.349 -11.194 1.00 50.75 109 ASP A CA 1
ATOM 840 C C . ASP A 1 109 ? 34.574 4.878 -11.528 1.00 50.75 109 ASP A C 1
ATOM 842 O O . ASP A 1 109 ? 34.714 4.013 -10.670 1.00 50.75 109 ASP A O 1
ATOM 846 N N . ASP A 1 110 ? 34.082 4.632 -12.740 1.00 43.56 110 ASP A N 1
ATOM 847 C CA . ASP A 1 110 ? 34.574 3.560 -13.607 1.00 43.56 110 ASP A CA 1
ATOM 848 C C . ASP A 1 110 ? 33.794 3.594 -14.922 1.00 43.56 110 ASP A C 1
ATOM 850 O O . ASP A 1 110 ? 32.612 3.252 -14.999 1.00 43.56 110 ASP A O 1
ATOM 854 N N . GLY A 1 111 ? 34.478 4.028 -15.979 1.00 42.03 111 GLY A N 1
ATOM 855 C CA . GLY A 1 111 ? 33.952 3.933 -17.335 1.00 42.03 111 GLY A CA 1
ATOM 856 C C . GLY A 1 111 ? 34.437 5.002 -18.300 1.00 42.03 111 GLY A C 1
ATOM 857 O O . GLY A 1 111 ? 33.653 5.455 -19.127 1.00 42.03 111 GLY A O 1
ATOM 858 N N . SER A 1 112 ? 35.706 5.410 -18.231 1.00 46.78 112 SER A N 1
ATOM 859 C CA . SER A 1 112 ? 36.377 5.973 -19.407 1.00 46.78 112 SER A CA 1
ATOM 860 C C . SER A 1 112 ? 36.655 4.856 -20.419 1.00 46.78 112 SER A C 1
ATOM 862 O O . SER A 1 112 ? 37.408 3.938 -20.098 1.00 46.78 112 SER A O 1
ATOM 864 N N . PRO A 1 113 ? 36.198 4.973 -21.677 1.00 55.94 113 PRO A N 1
ATOM 865 C CA . PRO A 1 113 ? 36.933 4.437 -22.803 1.00 55.94 113 PRO A CA 1
ATOM 866 C C . PRO A 1 113 ? 37.385 5.620 -23.655 1.00 55.94 113 PRO A C 1
ATOM 868 O O . PRO A 1 113 ? 36.737 5.997 -24.622 1.00 55.94 113 PRO A O 1
ATOM 871 N N . ASN A 1 114 ? 38.495 6.243 -23.271 1.00 49.50 114 ASN A N 1
ATOM 872 C CA . ASN A 1 114 ? 39.272 7.062 -24.193 1.00 49.50 114 ASN A CA 1
ATOM 873 C C . ASN A 1 114 ? 40.742 7.014 -23.781 1.00 49.50 114 ASN A C 1
ATOM 875 O O . ASN A 1 114 ? 41.352 8.001 -23.378 1.00 49.50 114 ASN A O 1
ATOM 879 N N . HIS A 1 115 ? 41.333 5.828 -23.945 1.00 44.28 115 HIS A N 1
ATOM 880 C CA . HIS A 1 115 ? 42.715 5.771 -24.399 1.00 44.28 115 HIS A CA 1
ATOM 881 C C . HIS A 1 115 ? 42.754 6.418 -25.787 1.00 44.28 115 HIS A C 1
ATOM 883 O O . HIS A 1 115 ? 42.620 5.758 -26.814 1.00 44.28 115 HIS A O 1
ATOM 889 N N . SER A 1 116 ? 42.898 7.744 -25.796 1.00 45.78 116 SER A N 1
ATOM 890 C CA . SER A 1 116 ? 43.469 8.460 -26.922 1.00 45.78 116 SER A CA 1
ATOM 891 C C . SER A 1 116 ? 44.874 7.896 -27.085 1.00 45.78 116 SER A C 1
ATOM 893 O O . SER A 1 116 ? 45.790 8.256 -26.345 1.00 45.78 116 SER A O 1
ATOM 895 N N . LEU A 1 117 ? 45.002 6.929 -27.992 1.00 53.34 117 LEU A N 1
ATOM 896 C CA . LEU A 1 117 ? 46.261 6.452 -28.542 1.00 53.34 117 LEU A CA 1
ATOM 897 C C . LEU A 1 117 ? 46.948 7.641 -29.213 1.00 53.34 117 LEU A C 1
ATOM 899 O O . LEU A 1 117 ? 46.877 7.844 -30.418 1.00 53.34 117 LEU A O 1
ATOM 903 N N . GLN A 1 118 ? 47.611 8.446 -28.393 1.00 47.41 118 GLN A N 1
ATOM 904 C CA . GLN A 1 118 ? 48.703 9.308 -28.800 1.00 47.41 118 GLN A CA 1
ATOM 905 C C . GLN A 1 118 ? 49.996 8.494 -28.667 1.00 47.41 118 GLN A C 1
ATOM 907 O O . GLN A 1 118 ? 50.945 8.882 -27.991 1.00 47.41 118 GLN A O 1
ATOM 912 N N . GLU A 1 119 ? 49.999 7.311 -29.288 1.00 49.38 119 GLU A N 1
ATOM 913 C CA . GLU A 1 119 ? 51.224 6.597 -29.616 1.00 49.38 119 GLU A CA 1
ATOM 914 C C . GLU A 1 119 ? 51.882 7.350 -30.772 1.00 49.38 119 GLU A C 1
ATOM 916 O O . GLU A 1 119 ? 51.484 7.255 -31.929 1.00 49.38 119 GLU A O 1
ATOM 921 N N . GLN A 1 120 ? 52.841 8.194 -30.399 1.00 47.88 120 GLN A N 1
ATOM 922 C CA . GLN A 1 120 ? 54.159 8.270 -31.026 1.00 47.88 120 GLN A CA 1
ATOM 923 C C . GLN A 1 120 ? 54.207 7.860 -32.507 1.00 47.88 120 GLN A C 1
ATOM 925 O O . GLN A 1 120 ? 54.652 6.771 -32.859 1.00 47.88 120 GLN A O 1
ATOM 930 N N . SER A 1 121 ? 53.875 8.796 -33.391 1.00 52.94 121 SER A N 1
ATOM 931 C CA . SER A 1 121 ? 54.464 8.836 -34.730 1.00 52.94 121 SER A CA 1
ATOM 932 C C . SER A 1 121 ? 55.704 9.736 -34.717 1.00 52.94 121 SER A C 1
ATOM 934 O O . SER A 1 121 ? 55.802 10.680 -35.495 1.00 52.94 121 SER A O 1
ATOM 936 N N . ASP A 1 122 ? 56.652 9.440 -33.825 1.00 50.22 122 ASP A N 1
ATOM 937 C CA . ASP A 1 122 ? 58.061 9.793 -34.015 1.00 50.22 122 ASP A CA 1
ATOM 938 C C . ASP A 1 122 ? 58.705 8.659 -34.823 1.00 50.22 122 ASP A C 1
ATOM 940 O O . ASP A 1 122 ? 59.522 7.881 -34.335 1.00 50.22 122 ASP A O 1
ATOM 944 N N . ILE A 1 123 ? 58.297 8.531 -36.086 1.00 54.97 123 ILE A N 1
ATOM 945 C CA . ILE A 1 123 ? 59.082 7.811 -37.084 1.00 54.97 123 ILE A CA 1
ATOM 946 C C . ILE A 1 123 ? 59.662 8.882 -37.985 1.00 54.97 123 ILE A C 1
ATOM 948 O O . ILE A 1 123 ? 58.963 9.530 -38.759 1.00 54.97 123 ILE A O 1
ATOM 952 N N . ALA A 1 124 ? 60.958 9.079 -37.777 1.00 45.97 124 ALA A N 1
ATOM 953 C CA . ALA A 1 124 ? 61.900 9.777 -38.622 1.00 45.97 124 ALA A CA 1
ATOM 954 C C . ALA A 1 124 ? 61.393 10.043 -40.046 1.00 45.97 124 ALA A C 1
ATOM 956 O O . ALA A 1 124 ? 61.068 9.124 -40.799 1.00 45.97 124 ALA A O 1
ATOM 957 N N . ALA A 1 125 ? 61.480 11.311 -40.436 1.00 50.91 125 ALA A N 1
ATOM 958 C CA . ALA A 1 125 ? 61.732 11.706 -41.807 1.00 50.91 125 ALA A CA 1
ATOM 959 C C . ALA A 1 125 ? 62.989 10.975 -42.326 1.00 50.91 125 ALA A C 1
ATOM 961 O O . ALA A 1 125 ? 64.099 11.500 -42.293 1.00 50.91 125 ALA A O 1
ATOM 962 N N . GLN A 1 126 ? 62.827 9.733 -42.780 1.00 49.00 126 GLN A N 1
ATOM 963 C CA . GLN A 1 126 ? 63.761 9.099 -43.692 1.00 49.00 126 GLN A CA 1
ATOM 964 C C . GLN A 1 126 ? 63.411 9.614 -45.080 1.00 49.00 126 GLN A C 1
ATOM 966 O O . GLN A 1 126 ? 62.467 9.171 -45.725 1.00 49.00 126 GLN A O 1
ATOM 971 N N . SER A 1 127 ? 64.183 10.615 -45.490 1.00 52.47 127 SER A N 1
ATOM 972 C CA . SER A 1 127 ? 64.403 10.988 -46.879 1.00 52.47 127 SER A CA 1
ATOM 973 C C . SER A 1 127 ? 64.756 9.733 -47.684 1.00 52.47 127 SER A C 1
ATOM 975 O O . SER A 1 127 ? 65.911 9.316 -47.706 1.00 52.47 127 SER A O 1
ATOM 977 N N . ILE A 1 128 ? 63.758 9.114 -48.312 1.00 57.12 128 ILE A N 1
ATOM 978 C CA . ILE A 1 128 ? 63.954 8.113 -49.359 1.00 57.12 128 ILE A CA 1
ATOM 979 C C . ILE A 1 128 ? 63.756 8.843 -50.687 1.00 57.12 128 ILE A C 1
ATOM 981 O O . ILE A 1 128 ? 62.671 9.340 -50.983 1.00 57.12 128 ILE A O 1
ATOM 985 N N . ASP A 1 129 ? 64.844 8.939 -51.447 1.00 52.94 129 ASP A N 1
ATOM 986 C CA . ASP A 1 129 ? 64.890 9.428 -52.824 1.00 52.94 129 ASP A CA 1
ATOM 987 C C . ASP A 1 129 ? 63.842 8.723 -53.708 1.00 52.94 129 ASP A C 1
ATOM 989 O O . ASP A 1 129 ? 63.865 7.490 -53.805 1.00 52.94 129 ASP A O 1
ATOM 993 N N . PRO A 1 130 ? 62.979 9.446 -54.448 1.00 53.38 130 PRO A N 1
ATOM 994 C CA . PRO A 1 130 ? 62.150 8.853 -55.482 1.00 53.38 130 PRO A CA 1
ATOM 995 C C . PRO A 1 130 ? 62.940 8.860 -56.797 1.00 53.38 130 PRO A C 1
ATOM 997 O O . PRO A 1 130 ? 62.646 9.614 -57.719 1.00 53.38 130 PRO A O 1
ATOM 1000 N N . SER A 1 131 ? 63.997 8.054 -56.882 1.00 50.00 131 SER A N 1
ATOM 1001 C CA . SER A 1 131 ? 64.736 7.860 -58.137 1.00 50.00 131 SER A CA 1
ATOM 1002 C C . SER A 1 131 ? 65.114 6.397 -58.323 1.00 50.00 131 SER A C 1
ATOM 1004 O O . SER A 1 131 ? 66.278 6.013 -58.379 1.00 50.00 131 SER A O 1
ATOM 1006 N N . ALA A 1 132 ? 64.096 5.547 -58.395 1.00 46.38 132 ALA A N 1
ATOM 1007 C CA . ALA A 1 132 ? 64.221 4.217 -58.967 1.00 46.38 132 ALA A CA 1
ATOM 1008 C C . ALA A 1 132 ? 62.896 3.889 -59.654 1.00 46.38 132 ALA A C 1
ATOM 1010 O O . ALA A 1 132 ? 61.896 3.599 -59.002 1.00 46.38 132 ALA A O 1
ATOM 1011 N N . GLY A 1 133 ? 62.885 4.023 -60.981 1.00 54.16 133 GLY A N 1
ATOM 1012 C CA . GLY A 1 133 ? 61.731 3.727 -61.817 1.00 54.16 133 GLY A CA 1
ATOM 1013 C C . GLY A 1 133 ? 61.296 2.276 -61.647 1.00 54.16 133 GLY A C 1
ATOM 1014 O O . GLY A 1 133 ? 61.972 1.355 -62.104 1.00 54.16 133 GLY A O 1
ATOM 1015 N N . VAL A 1 134 ? 60.148 2.095 -61.004 1.00 54.59 134 VAL A N 1
ATOM 1016 C CA . VAL A 1 134 ? 59.345 0.882 -61.121 1.00 54.59 134 VAL A CA 1
ATOM 1017 C C . VAL A 1 134 ? 58.469 1.072 -62.362 1.00 54.59 134 VAL A C 1
ATOM 1019 O O . VAL A 1 134 ? 57.872 2.139 -62.510 1.00 54.59 134 VAL A O 1
ATOM 1022 N N . PRO A 1 135 ? 58.397 0.099 -63.283 1.00 50.25 135 PRO A N 1
ATOM 1023 C CA . PRO A 1 135 ? 57.469 0.180 -64.399 1.00 50.25 135 PRO A CA 1
ATOM 1024 C C . PRO A 1 135 ? 56.038 0.076 -63.850 1.00 50.25 135 PRO A C 1
ATOM 1026 O O . PRO A 1 135 ? 55.560 -1.018 -63.556 1.00 50.25 135 PRO A O 1
ATOM 1029 N N . GLU A 1 136 ? 55.374 1.223 -63.678 1.00 53.69 136 GLU A N 1
ATOM 1030 C CA . GLU A 1 136 ? 53.940 1.320 -63.391 1.00 53.69 136 GLU A CA 1
ATOM 1031 C C . GLU A 1 136 ? 53.171 0.573 -64.484 1.00 53.69 136 GLU A C 1
ATOM 1033 O O . GLU A 1 136 ? 53.125 0.988 -65.643 1.00 53.69 136 GLU A O 1
ATOM 1038 N N . SER A 1 137 ? 52.598 -0.573 -64.119 1.00 56.75 137 SER A N 1
ATOM 1039 C CA . SER A 1 137 ? 51.616 -1.274 -64.939 1.00 56.75 137 SER A CA 1
ATOM 1040 C C . SER A 1 137 ? 50.234 -0.701 -64.605 1.00 56.75 137 SER A C 1
ATOM 1042 O O . SER A 1 137 ? 49.729 -0.987 -63.521 1.00 56.75 137 SER A O 1
ATOM 1044 N N . PRO A 1 138 ? 49.578 0.051 -65.513 1.00 59.81 138 PRO A N 1
ATOM 1045 C CA . PRO A 1 138 ? 48.334 0.782 -65.225 1.00 59.81 138 PRO A CA 1
ATOM 1046 C C . PRO A 1 138 ? 47.137 -0.096 -64.828 1.00 59.81 138 PRO A C 1
ATOM 1048 O O . PRO A 1 138 ? 46.114 0.413 -64.393 1.00 59.81 138 PRO A O 1
ATOM 1051 N N . LEU A 1 139 ? 47.243 -1.416 -65.010 1.00 58.38 139 LEU A N 1
ATOM 1052 C CA . LEU A 1 139 ? 46.157 -2.370 -64.790 1.00 58.38 139 LEU A CA 1
ATOM 1053 C C . LEU A 1 139 ? 45.998 -2.800 -63.320 1.00 58.38 139 LEU A C 1
ATOM 1055 O O . LEU A 1 139 ? 44.908 -3.197 -62.935 1.00 58.38 139 LEU A O 1
ATOM 1059 N N . GLN A 1 140 ? 47.043 -2.710 -62.489 1.00 69.38 140 GLN A N 1
ATOM 1060 C CA . GLN A 1 140 ? 46.986 -3.135 -61.077 1.00 69.38 140 GLN A CA 1
ATOM 1061 C C . GLN A 1 140 ? 46.373 -2.069 -60.154 1.00 69.38 140 GLN A C 1
ATOM 1063 O O . GLN A 1 140 ? 45.744 -2.398 -59.147 1.00 69.38 140 GLN A O 1
ATOM 1068 N N . ASP A 1 141 ? 46.509 -0.794 -60.518 1.00 77.19 141 ASP A N 1
ATOM 1069 C CA . ASP A 1 141 ? 45.983 0.325 -59.733 1.00 77.19 141 ASP A CA 1
ATOM 1070 C C . ASP A 1 141 ? 44.459 0.435 -59.813 1.00 77.19 141 ASP A C 1
ATOM 1072 O O . A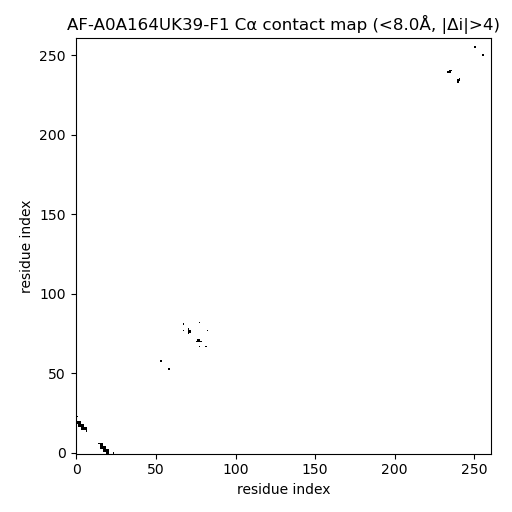SP A 1 141 ? 43.811 0.843 -58.846 1.00 77.19 141 ASP A O 1
ATOM 1076 N N . ASP A 1 142 ? 43.866 0.057 -60.946 1.00 83.06 142 ASP A N 1
ATOM 1077 C CA . ASP A 1 142 ? 42.416 0.107 -61.127 1.00 83.06 142 ASP A CA 1
ATOM 1078 C C . ASP A 1 142 ? 41.699 -0.995 -60.329 1.00 83.06 142 ASP A C 1
ATOM 1080 O O . ASP A 1 142 ? 40.662 -0.720 -59.716 1.00 83.06 142 ASP A O 1
ATOM 1084 N N . ASP A 1 143 ? 42.289 -2.189 -60.219 1.00 88.12 143 ASP A N 1
ATOM 1085 C CA . ASP A 1 143 ? 41.780 -3.267 -59.360 1.00 88.12 143 ASP A CA 1
ATOM 1086 C C . ASP A 1 143 ? 41.848 -2.882 -57.869 1.00 88.12 143 ASP A C 1
ATOM 1088 O O . ASP A 1 143 ? 40.864 -3.029 -57.138 1.00 88.12 143 ASP A O 1
ATOM 1092 N N . LEU A 1 144 ? 42.966 -2.295 -57.421 1.00 89.94 144 LEU A N 1
ATOM 1093 C CA . LEU A 1 144 ? 43.119 -1.798 -56.046 1.00 89.94 144 LEU A CA 1
ATOM 1094 C C . LEU A 1 144 ? 42.148 -0.649 -55.732 1.00 89.94 144 LEU A C 1
ATOM 1096 O O . LEU A 1 144 ? 41.602 -0.574 -54.626 1.00 89.94 144 LEU A O 1
ATOM 1100 N N . ARG A 1 145 ? 41.882 0.245 -56.695 1.00 90.44 145 ARG A N 1
ATOM 1101 C CA . ARG A 1 145 ? 40.867 1.303 -56.549 1.00 90.44 145 ARG A CA 1
ATOM 1102 C C . ARG A 1 145 ? 39.464 0.722 -56.427 1.00 90.44 145 ARG A C 1
ATOM 1104 O O . ARG A 1 145 ? 38.704 1.181 -55.570 1.00 90.44 145 ARG A O 1
ATOM 1111 N N . ALA A 1 146 ? 39.120 -0.268 -57.248 1.00 91.62 146 ALA A N 1
ATOM 1112 C CA . ALA A 1 146 ? 37.828 -0.942 -57.187 1.00 91.62 146 ALA A CA 1
ATOM 1113 C C . ALA A 1 146 ? 37.635 -1.670 -55.845 1.00 91.62 146 ALA A C 1
ATOM 1115 O O . ALA A 1 146 ? 36.575 -1.557 -55.222 1.00 91.62 146 ALA A O 1
ATOM 1116 N N . GLU A 1 147 ? 38.671 -2.343 -55.340 1.00 94.00 147 GLU A N 1
ATOM 1117 C CA . GLU A 1 147 ? 38.650 -2.977 -54.020 1.00 94.00 147 GLU A CA 1
ATOM 1118 C C . GLU A 1 147 ? 38.506 -1.948 -52.888 1.00 94.00 147 GLU A C 1
ATOM 1120 O O . GLU A 1 147 ? 37.665 -2.119 -52.003 1.00 94.00 147 GLU A O 1
ATOM 1125 N N . ASN A 1 148 ? 39.230 -0.825 -52.939 1.00 93.81 148 ASN A N 1
ATOM 1126 C CA . ASN A 1 148 ? 39.101 0.243 -51.943 1.00 93.81 148 ASN A CA 1
ATOM 1127 C C . ASN A 1 148 ? 37.686 0.850 -51.937 1.00 93.81 148 ASN A C 1
ATOM 1129 O O . ASN A 1 148 ? 37.123 1.110 -50.874 1.00 93.81 148 ASN A O 1
ATOM 1133 N N . GLN A 1 149 ? 37.077 1.035 -53.114 1.00 95.50 149 GLN A N 1
ATOM 1134 C CA . GLN A 1 149 ? 35.682 1.473 -53.226 1.00 95.50 149 GLN A CA 1
ATOM 1135 C C . GLN A 1 149 ? 34.712 0.450 -52.620 1.00 95.50 149 GLN A C 1
ATOM 1137 O O . GLN A 1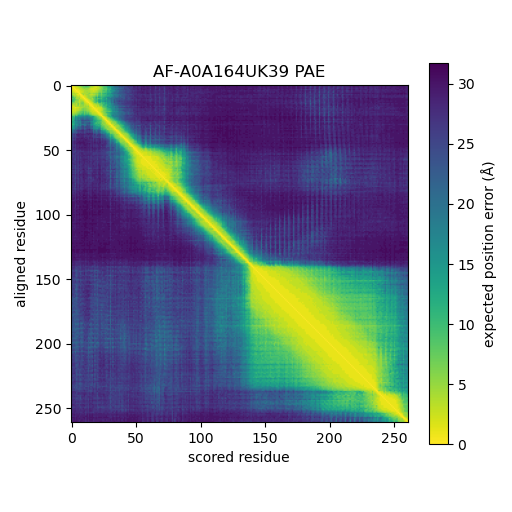 149 ? 33.801 0.839 -51.885 1.00 95.50 149 GLN A O 1
ATOM 1142 N N . ARG A 1 150 ? 34.926 -0.849 -52.862 1.00 96.25 150 ARG A N 1
ATOM 1143 C CA . ARG A 1 150 ? 34.119 -1.926 -52.270 1.00 96.25 150 ARG A CA 1
ATOM 1144 C C . ARG A 1 150 ? 34.234 -1.953 -50.747 1.00 96.25 150 ARG A C 1
ATOM 1146 O O . ARG A 1 150 ? 33.210 -2.026 -50.071 1.00 96.25 150 ARG A O 1
ATOM 1153 N N . LEU A 1 151 ? 35.448 -1.853 -50.208 1.00 97.19 151 LEU A N 1
ATOM 1154 C CA . LEU A 1 151 ? 35.683 -1.802 -48.764 1.00 97.19 151 LEU A CA 1
ATOM 1155 C C . LEU A 1 151 ? 35.016 -0.576 -48.135 1.00 97.19 151 LEU A C 1
ATOM 1157 O O . LEU A 1 151 ? 34.347 -0.703 -47.115 1.00 97.19 151 LEU A O 1
ATOM 1161 N N . ARG A 1 152 ? 35.098 0.600 -48.771 1.00 96.94 152 ARG A N 1
ATOM 1162 C CA . ARG A 1 152 ? 34.387 1.804 -48.305 1.00 96.94 152 ARG A CA 1
ATOM 1163 C C . ARG A 1 152 ? 32.875 1.607 -48.284 1.00 96.94 152 ARG A C 1
ATOM 1165 O O . ARG A 1 152 ? 32.234 1.996 -47.310 1.00 96.94 152 ARG A O 1
ATOM 1172 N N . ALA A 1 153 ? 32.307 0.993 -49.321 1.00 96.81 153 ALA A N 1
ATOM 1173 C CA . ALA A 1 153 ? 30.881 0.680 -49.358 1.00 96.81 153 ALA A CA 1
ATOM 1174 C C . ALA A 1 153 ? 30.487 -0.290 -48.230 1.00 96.81 153 ALA A C 1
ATOM 1176 O O . ALA A 1 153 ? 29.467 -0.086 -47.576 1.00 96.81 153 ALA A O 1
ATOM 1177 N N . GLN A 1 154 ? 31.322 -1.293 -47.946 1.00 97.75 154 GLN A N 1
ATOM 1178 C CA . GLN A 1 154 ? 31.110 -2.225 -46.839 1.00 97.75 154 GLN A CA 1
ATOM 1179 C C . GLN A 1 154 ? 31.229 -1.543 -45.462 1.00 97.75 154 GLN A C 1
ATOM 1181 O O . GLN A 1 154 ? 30.420 -1.790 -44.569 1.00 97.75 154 GLN A O 1
ATOM 1186 N N . CYS A 1 155 ? 32.180 -0.62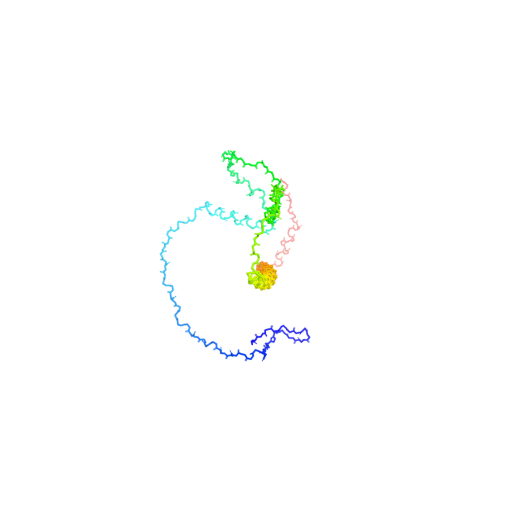4 -45.282 1.00 97.81 155 CYS A N 1
ATOM 1187 C CA . CYS A 1 155 ? 32.262 0.184 -44.064 1.00 97.81 155 CYS A CA 1
ATOM 1188 C C . CYS A 1 155 ? 30.999 1.034 -43.868 1.00 97.81 155 CYS A C 1
ATOM 1190 O O . CYS A 1 155 ? 30.494 1.127 -42.753 1.00 97.81 155 CYS A O 1
ATOM 1192 N N . GLN A 1 156 ? 30.437 1.599 -44.941 1.00 98.00 156 GLN A N 1
ATOM 1193 C CA . GLN A 1 156 ? 29.179 2.349 -44.862 1.00 98.00 156 GLN A CA 1
ATOM 1194 C C . GLN A 1 156 ? 27.983 1.466 -44.488 1.00 98.00 156 GLN A C 1
ATOM 1196 O O . GLN A 1 156 ? 27.083 1.932 -43.791 1.00 98.00 156 GLN A O 1
ATOM 1201 N N . THR A 1 157 ? 27.933 0.208 -44.939 1.00 98.06 157 THR A N 1
ATOM 1202 C CA . THR A 1 157 ? 26.860 -0.708 -44.521 1.00 98.06 157 THR A CA 1
ATOM 1203 C C . THR A 1 157 ? 26.973 -1.047 -43.042 1.00 98.06 157 THR A C 1
ATOM 1205 O O . THR A 1 157 ? 25.972 -0.953 -42.338 1.00 98.06 157 THR A O 1
ATOM 1208 N N . PHE A 1 158 ? 28.183 -1.331 -42.552 1.00 98.12 158 PHE A N 1
ATOM 1209 C CA . PHE A 1 158 ? 28.396 -1.590 -41.128 1.00 98.12 158 PHE A CA 1
ATOM 1210 C C . PHE A 1 158 ? 28.091 -0.370 -40.257 1.00 98.12 158 PHE A C 1
ATOM 1212 O O . PHE A 1 158 ? 27.488 -0.524 -39.203 1.00 98.12 158 PHE A O 1
ATOM 1219 N N . GLN A 1 159 ? 28.416 0.844 -40.708 1.00 98.31 159 GLN A N 1
ATOM 1220 C CA . GLN A 1 159 ? 28.041 2.074 -39.999 1.00 98.31 159 GLN A CA 1
ATOM 1221 C C . GLN A 1 159 ? 26.521 2.222 -39.865 1.00 98.31 159 GLN A C 1
ATOM 1223 O O . GLN A 1 159 ? 26.024 2.489 -38.778 1.00 98.31 159 GLN A O 1
ATOM 1228 N N . LYS A 1 160 ? 25.762 1.975 -40.940 1.00 98.25 160 LYS A N 1
ATOM 1229 C CA . LYS A 1 160 ? 24.289 2.022 -40.887 1.00 98.25 160 LYS A CA 1
ATOM 1230 C C . LYS A 1 160 ? 23.704 0.967 -39.950 1.00 98.25 160 LYS A C 1
ATOM 1232 O O . LYS A 1 160 ? 22.677 1.204 -39.316 1.00 98.25 160 LYS A O 1
ATOM 1237 N N . GLU A 1 161 ? 24.318 -0.212 -39.902 1.00 98.25 161 GLU A N 1
ATOM 1238 C CA . GLU A 1 161 ? 23.928 -1.268 -38.970 1.00 98.25 161 GLU A CA 1
ATOM 1239 C C . GLU A 1 161 ? 24.247 -0.882 -37.522 1.00 98.25 161 GLU A C 1
ATOM 1241 O O . GLU A 1 161 ? 23.387 -1.062 -36.661 1.00 98.25 161 GLU A O 1
ATOM 1246 N N . ASP A 1 162 ? 25.410 -0.280 -37.261 1.00 98.38 162 ASP A N 1
ATOM 1247 C CA . ASP A 1 162 ? 25.784 0.233 -35.938 1.00 98.38 162 ASP A CA 1
ATOM 1248 C C . ASP A 1 162 ? 24.814 1.329 -35.473 1.00 98.38 162 ASP A C 1
ATOM 1250 O O . ASP A 1 162 ? 24.251 1.234 -34.384 1.00 98.38 162 ASP A O 1
ATOM 1254 N N . ASP A 1 163 ? 24.499 2.306 -36.329 1.00 98.25 163 ASP A N 1
ATOM 1255 C CA . ASP A 1 163 ? 23.524 3.365 -36.028 1.00 98.25 163 ASP A CA 1
ATOM 1256 C C . ASP A 1 163 ? 22.133 2.794 -35.710 1.00 98.25 163 ASP A C 1
ATOM 1258 O O . ASP A 1 163 ? 21.440 3.249 -34.790 1.00 98.25 163 ASP A O 1
ATOM 1262 N N . ARG A 1 164 ? 21.717 1.751 -36.441 1.00 98.50 164 ARG A N 1
ATOM 1263 C CA . ARG A 1 164 ? 20.459 1.044 -36.182 1.00 98.50 164 ARG A CA 1
ATOM 1264 C C . ARG A 1 164 ? 20.485 0.336 -34.829 1.00 98.50 164 ARG A C 1
ATOM 1266 O O . ARG A 1 164 ? 19.505 0.435 -34.092 1.00 98.50 164 ARG A O 1
ATOM 1273 N N . LEU A 1 165 ? 21.558 -0.384 -34.508 1.00 98.44 165 LEU A N 1
ATOM 1274 C CA . LEU A 1 165 ? 21.689 -1.098 -33.237 1.00 98.44 165 LEU A CA 1
ATOM 1275 C C . LEU A 1 165 ? 21.751 -0.123 -32.059 1.00 98.44 165 LEU A C 1
ATOM 1277 O O . LEU A 1 165 ? 21.048 -0.327 -31.075 1.00 98.44 165 LEU A O 1
ATOM 1281 N N . ARG A 1 166 ? 22.491 0.983 -32.183 1.00 98.38 166 ARG A N 1
ATOM 1282 C CA . ARG A 1 166 ? 22.513 2.067 -31.187 1.00 98.38 166 ARG A CA 1
ATOM 1283 C C . ARG A 1 166 ? 21.126 2.651 -30.950 1.00 98.38 166 ARG A C 1
ATOM 1285 O O . ARG A 1 166 ? 20.722 2.821 -29.805 1.00 98.38 166 ARG A O 1
ATOM 1292 N N . SER A 1 167 ? 20.373 2.891 -32.023 1.00 98.50 167 SER A N 1
ATOM 1293 C CA . SER A 1 167 ? 18.990 3.369 -31.920 1.00 98.50 167 SER A CA 1
ATOM 1294 C C . SER A 1 167 ? 18.098 2.354 -31.195 1.00 98.50 167 SER A C 1
ATOM 1296 O O . SER A 1 167 ? 17.286 2.733 -30.357 1.00 98.50 167 SER A O 1
ATOM 1298 N N . GLN A 1 168 ? 18.267 1.055 -31.471 1.00 98.62 168 GLN A N 1
ATOM 1299 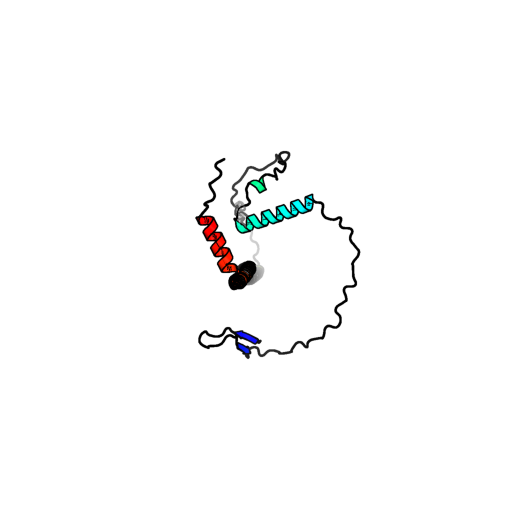C CA . GLN A 1 168 ? 17.539 -0.006 -30.770 1.00 98.62 168 GLN A CA 1
ATOM 1300 C C . GLN A 1 168 ? 17.906 -0.074 -29.283 1.00 98.62 168 GLN A C 1
ATOM 1302 O O . GLN A 1 168 ? 17.007 -0.171 -28.449 1.00 98.62 168 GLN A O 1
ATOM 1307 N N . ILE A 1 169 ? 19.191 0.027 -28.940 1.00 98.44 169 ILE A N 1
ATOM 1308 C CA . ILE A 1 169 ? 19.659 0.062 -27.548 1.00 98.44 169 ILE A CA 1
ATOM 1309 C C . ILE A 1 169 ? 19.007 1.231 -26.806 1.00 98.44 169 ILE A C 1
ATOM 1311 O O . ILE A 1 169 ? 18.362 0.997 -25.790 1.00 98.44 169 ILE A O 1
ATOM 1315 N N . ALA A 1 170 ? 19.044 2.441 -27.370 1.00 98.31 170 ALA A N 1
ATOM 1316 C CA . ALA A 1 170 ? 18.416 3.615 -26.761 1.00 98.31 170 ALA A CA 1
ATOM 1317 C C . ALA A 1 170 ? 16.905 3.422 -26.520 1.00 98.31 170 ALA A C 1
ATOM 1319 O O . ALA A 1 170 ? 16.376 3.809 -25.478 1.00 98.31 170 ALA A O 1
ATOM 1320 N N . THR A 1 171 ? 16.189 2.779 -27.454 1.00 98.62 171 THR A N 1
ATOM 1321 C CA . THR A 1 171 ? 14.763 2.473 -27.244 1.00 98.62 171 THR A CA 1
ATOM 1322 C C . THR A 1 171 ? 14.528 1.453 -26.129 1.00 98.62 171 THR A C 1
ATOM 1324 O O . THR A 1 171 ? 13.585 1.612 -25.357 1.00 98.62 171 THR A O 1
ATOM 1327 N N . LEU A 1 172 ? 15.374 0.425 -26.017 1.00 98.50 172 LEU A N 1
ATOM 1328 C CA . LEU A 1 172 ? 15.267 -0.582 -24.959 1.00 98.50 172 LEU A CA 1
ATOM 1329 C C . LEU A 1 172 ? 15.630 -0.004 -23.587 1.00 98.50 172 LEU A C 1
ATOM 1331 O O . LEU A 1 172 ? 14.984 -0.340 -22.599 1.00 98.50 172 LEU A O 1
ATOM 1335 N N . GLU A 1 173 ? 16.616 0.890 -23.526 1.00 98.56 173 GLU A N 1
ATOM 1336 C CA . GLU A 1 173 ? 16.977 1.624 -22.309 1.00 98.56 173 GLU A CA 1
ATOM 1337 C C . GLU A 1 173 ? 15.814 2.495 -21.823 1.00 98.56 173 GLU A C 1
ATOM 1339 O O . GLU A 1 173 ? 15.446 2.424 -20.651 1.00 98.56 173 GLU A O 1
ATOM 1344 N N . SER A 1 174 ? 15.160 3.230 -22.729 1.00 98.62 174 SER A N 1
ATOM 1345 C CA . SER A 1 1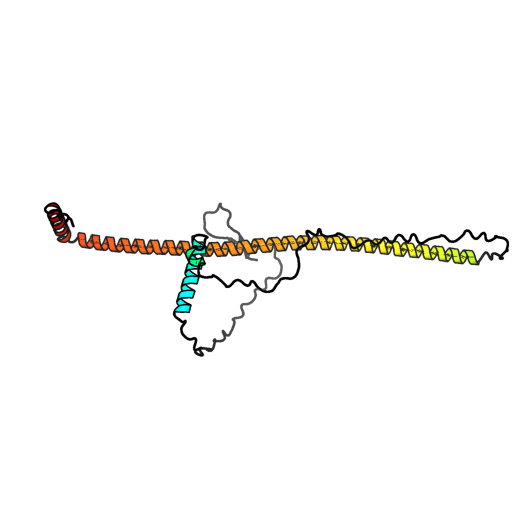74 ? 13.973 4.024 -22.393 1.00 98.62 174 SER A CA 1
ATOM 1346 C C . SER A 1 174 ? 12.816 3.158 -21.875 1.00 98.62 174 SER A C 1
ATOM 1348 O O . SER A 1 174 ? 12.177 3.516 -20.886 1.00 98.62 174 SER A O 1
ATOM 1350 N N . GLN A 1 175 ? 12.573 1.991 -22.483 1.00 98.56 175 GLN A N 1
ATOM 1351 C CA . GLN A 1 175 ? 11.556 1.045 -22.003 1.00 98.56 175 GLN A CA 1
ATOM 1352 C C . GLN A 1 175 ? 11.900 0.462 -20.628 1.00 98.56 175 GLN A C 1
ATOM 1354 O O . GLN A 1 175 ? 11.010 0.242 -19.806 1.00 98.56 175 GLN A O 1
ATOM 1359 N N . LEU A 1 176 ? 13.183 0.202 -20.364 1.00 98.56 176 LEU A N 1
ATOM 1360 C CA . LEU A 1 176 ? 13.637 -0.283 -19.066 1.00 98.56 176 LEU A CA 1
ATOM 1361 C C . LEU A 1 176 ? 13.413 0.772 -17.979 1.00 98.56 176 LEU A C 1
ATOM 1363 O O . LEU A 1 176 ? 12.924 0.430 -16.903 1.00 98.56 176 LEU A O 1
ATOM 1367 N N . GLU A 1 177 ? 13.732 2.036 -18.259 1.00 98.50 177 GLU A N 1
ATOM 1368 C CA . GLU A 1 177 ? 13.500 3.149 -17.335 1.00 98.50 177 GLU A CA 1
ATOM 1369 C C . GLU A 1 177 ? 12.004 3.327 -17.034 1.00 98.50 177 GLU A C 1
ATOM 1371 O O . GLU A 1 177 ? 11.610 3.435 -15.869 1.00 98.50 177 GLU A O 1
ATOM 1376 N N . GLU A 1 178 ? 11.149 3.266 -18.058 1.00 98.44 178 GLU A N 1
ATOM 1377 C CA . GLU A 1 178 ? 9.696 3.329 -17.885 1.00 98.44 178 GLU A CA 1
ATOM 1378 C C . GLU A 1 178 ? 9.183 2.175 -17.010 1.00 98.44 178 GLU A C 1
ATOM 1380 O O . GLU A 1 178 ? 8.488 2.412 -16.017 1.00 98.44 178 GLU A O 1
ATOM 1385 N N . ALA A 1 179 ? 9.597 0.938 -17.299 1.00 98.50 179 ALA A N 1
ATOM 1386 C CA . ALA A 1 179 ? 9.213 -0.239 -16.521 1.00 98.50 179 ALA A CA 1
ATOM 1387 C C . ALA A 1 179 ? 9.713 -0.172 -15.065 1.00 98.50 179 ALA A C 1
ATOM 1389 O O . ALA A 1 179 ? 9.008 -0.580 -14.135 1.00 98.50 179 ALA A O 1
ATOM 1390 N N . GLN A 1 180 ? 10.916 0.363 -14.833 1.00 98.38 180 GLN A N 1
ATOM 1391 C CA . GLN A 1 180 ? 11.440 0.609 -13.487 1.00 98.38 180 GLN A CA 1
ATOM 1392 C C . GLN A 1 180 ? 10.610 1.667 -12.748 1.00 98.38 180 GLN A C 1
ATOM 1394 O O . GLN A 1 180 ? 10.271 1.472 -11.574 1.00 98.38 180 GLN A O 1
ATOM 1399 N N . GLY A 1 181 ? 10.224 2.744 -13.434 1.00 98.31 181 GLY A N 1
ATOM 1400 C CA . GLY A 1 181 ? 9.338 3.775 -12.901 1.00 98.31 181 GLY A CA 1
ATOM 1401 C C . GLY A 1 181 ? 7.959 3.228 -12.525 1.00 98.31 181 GLY A C 1
ATOM 1402 O O . GLY A 1 181 ? 7.457 3.498 -11.432 1.00 98.31 181 GLY A O 1
ATOM 1403 N N . GLU A 1 182 ? 7.355 2.404 -13.380 1.00 98.56 182 GLU A N 1
ATOM 1404 C CA . GLU A 1 182 ? 6.086 1.731 -13.087 1.00 98.56 182 GLU A CA 1
ATOM 1405 C C . GLU A 1 182 ? 6.195 0.777 -11.897 1.00 98.56 182 GLU A C 1
ATOM 1407 O O . GLU A 1 182 ? 5.346 0.798 -11.003 1.00 98.56 182 GLU A O 1
ATOM 1412 N N . MET A 1 183 ? 7.271 -0.010 -11.826 1.00 98.44 183 MET A N 1
ATOM 141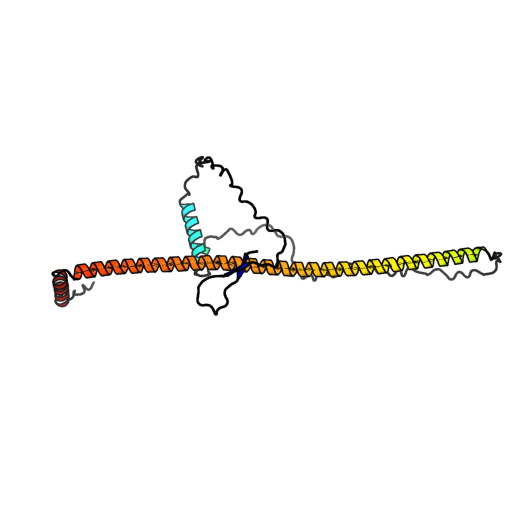3 C CA . MET A 1 183 ? 7.522 -0.902 -10.697 1.00 98.44 183 MET A CA 1
ATOM 1414 C C . MET A 1 183 ? 7.621 -0.129 -9.376 1.00 98.44 183 MET A C 1
ATOM 1416 O O . MET A 1 183 ? 7.082 -0.581 -8.364 1.00 98.44 183 MET A O 1
ATOM 1420 N N . ALA A 1 184 ? 8.275 1.036 -9.368 1.00 98.31 184 ALA A N 1
ATOM 1421 C CA . ALA A 1 184 ? 8.357 1.893 -8.188 1.00 98.31 184 ALA A CA 1
ATOM 1422 C C . ALA A 1 184 ? 6.972 2.408 -7.753 1.00 98.31 184 ALA A C 1
ATOM 1424 O O . ALA A 1 184 ? 6.636 2.341 -6.568 1.00 98.31 184 ALA A O 1
ATOM 1425 N N . ARG A 1 185 ? 6.128 2.836 -8.704 1.00 98.62 185 ARG A N 1
ATOM 1426 C CA . ARG A 1 185 ? 4.746 3.268 -8.421 1.00 98.62 185 ARG A CA 1
ATOM 1427 C C . ARG A 1 185 ? 3.897 2.129 -7.857 1.00 98.62 185 ARG A C 1
ATOM 1429 O O . ARG A 1 185 ? 3.216 2.316 -6.853 1.00 98.62 185 ARG A O 1
ATOM 1436 N N . ILE A 1 186 ? 3.969 0.938 -8.457 1.00 98.62 186 ILE A N 1
ATOM 1437 C CA . ILE A 1 186 ? 3.222 -0.243 -7.996 1.00 98.62 186 ILE A CA 1
ATOM 1438 C C . ILE A 1 186 ? 3.665 -0.646 -6.587 1.00 98.62 186 ILE A C 1
ATOM 1440 O O . ILE A 1 186 ? 2.822 -0.941 -5.741 1.00 98.62 186 ILE A O 1
ATOM 1444 N N . LYS A 1 187 ? 4.974 -0.625 -6.305 1.00 98.69 187 LYS A N 1
ATOM 1445 C CA . LYS A 1 187 ? 5.505 -0.896 -4.960 1.00 98.69 187 LYS A CA 1
ATOM 1446 C C . LYS A 1 187 ? 4.976 0.103 -3.930 1.00 98.69 187 LYS A C 1
ATOM 1448 O O . LYS A 1 187 ? 4.549 -0.315 -2.857 1.00 98.69 187 LYS A O 1
ATOM 1453 N N . SER A 1 188 ? 4.958 1.394 -4.265 1.00 98.56 188 SER A N 1
ATOM 1454 C CA . SER A 1 188 ? 4.409 2.438 -3.392 1.00 98.56 188 SER A CA 1
ATOM 1455 C C . SER A 1 188 ? 2.912 2.237 -3.127 1.00 98.56 188 SER A C 1
ATOM 1457 O O . SER A 1 188 ? 2.496 2.263 -1.970 1.00 98.56 188 SER A O 1
ATOM 1459 N N . LEU A 1 189 ? 2.123 1.935 -4.163 1.00 98.69 189 LEU A N 1
ATOM 1460 C CA . LEU A 1 189 ? 0.692 1.658 -4.023 1.00 98.69 189 LEU A CA 1
ATOM 1461 C C . LEU A 1 189 ? 0.432 0.418 -3.154 1.00 98.69 189 LEU A C 1
ATOM 1463 O O . LEU A 1 189 ? -0.444 0.425 -2.291 1.00 98.69 189 LEU A O 1
ATOM 1467 N N . LEU A 1 190 ? 1.211 -0.650 -3.343 1.00 98.62 190 LEU A N 1
ATOM 1468 C CA . LEU A 1 190 ? 1.103 -1.851 -2.518 1.00 98.62 190 LEU A CA 1
ATOM 1469 C C . LEU A 1 190 ? 1.360 -1.528 -1.041 1.00 98.62 190 LEU A C 1
ATOM 1471 O O . LEU A 1 190 ? 0.582 -1.938 -0.181 1.00 98.62 190 LEU A O 1
ATOM 1475 N N . GLN A 1 191 ? 2.404 -0.751 -0.751 1.00 98.56 191 GLN A N 1
ATOM 1476 C CA . GLN A 1 191 ? 2.723 -0.330 0.610 1.00 98.56 191 GLN A CA 1
ATOM 1477 C C . GLN A 1 191 ? 1.591 0.502 1.234 1.00 98.56 191 GLN A C 1
ATOM 1479 O O . GLN A 1 191 ? 1.210 0.250 2.376 1.00 98.56 191 GLN A O 1
ATOM 1484 N N . GLU A 1 192 ? 1.008 1.441 0.488 1.00 98.38 192 GLU A N 1
ATOM 1485 C CA . GLU A 1 192 ? -0.133 2.240 0.949 1.00 98.38 192 GLU A CA 1
ATOM 1486 C C . GLU A 1 192 ? -1.353 1.361 1.268 1.00 98.38 192 GLU A C 1
ATOM 1488 O O . GLU A 1 192 ? -1.948 1.475 2.343 1.00 98.38 192 GLU A O 1
ATOM 1493 N N . THR A 1 193 ? -1.692 0.416 0.384 1.00 98.19 193 THR A N 1
ATOM 1494 C CA . THR A 1 193 ? -2.807 -0.514 0.633 1.00 98.19 193 THR A CA 1
ATOM 1495 C C . THR A 1 193 ? -2.556 -1.418 1.839 1.00 98.19 193 THR A C 1
ATOM 1497 O O . THR A 1 193 ? -3.489 -1.706 2.589 1.00 98.19 193 THR A O 1
ATOM 1500 N N . GLN A 1 194 ? -1.309 -1.831 2.077 1.00 98.25 194 GLN A N 1
ATOM 1501 C CA . GLN A 1 194 ? -0.936 -2.626 3.245 1.00 98.25 194 GLN A CA 1
ATOM 1502 C C . GLN A 1 194 ? -1.094 -1.831 4.548 1.00 98.25 194 GLN A C 1
ATOM 1504 O O . GLN A 1 194 ? -1.641 -2.356 5.519 1.00 98.25 194 GLN A O 1
ATOM 1509 N N . ILE A 1 195 ? -0.667 -0.565 4.566 1.00 98.25 195 ILE A N 1
ATOM 1510 C CA . ILE A 1 195 ? -0.869 0.335 5.711 1.00 98.25 195 ILE A CA 1
ATOM 1511 C C . ILE A 1 195 ? -2.368 0.521 5.967 1.00 98.25 195 ILE A C 1
ATOM 1513 O O . ILE A 1 195 ? -2.828 0.325 7.089 1.00 98.25 195 ILE A O 1
ATOM 1517 N N . SER A 1 196 ? -3.149 0.786 4.916 1.00 98.06 196 SER A N 1
ATOM 1518 C CA . SER A 1 196 ? -4.603 0.946 5.014 1.00 98.06 196 SER A CA 1
ATOM 1519 C C . SER A 1 196 ? -5.302 -0.297 5.586 1.00 98.06 196 SER A C 1
ATOM 1521 O O . SER A 1 196 ? -6.202 -0.181 6.421 1.00 98.06 196 SER A O 1
ATOM 1523 N N . GLN A 1 197 ? -4.872 -1.502 5.194 1.00 98.12 197 GLN A N 1
ATOM 1524 C CA . GLN A 1 197 ? -5.398 -2.752 5.751 1.00 98.12 197 GLN A CA 1
ATOM 1525 C C . GLN A 1 197 ? -5.074 -2.911 7.239 1.00 98.12 197 GLN A C 1
ATOM 1527 O O . GLN A 1 197 ? -5.941 -3.314 8.019 1.00 98.12 197 GLN A O 1
ATOM 1532 N N . GLU A 1 198 ? -3.846 -2.593 7.645 1.00 98.00 198 GLU A N 1
ATOM 1533 C CA . GLU A 1 198 ? -3.432 -2.668 9.045 1.00 98.00 198 GLU A CA 1
ATOM 1534 C C . GLU A 1 198 ? -4.170 -1.632 9.904 1.00 98.00 198 GLU A C 1
ATOM 1536 O O . GLU A 1 198 ? -4.636 -1.956 10.997 1.00 98.00 198 GLU A O 1
ATOM 1541 N N . ASP A 1 199 ? -4.381 -0.422 9.389 1.00 97.56 199 ASP A N 1
ATOM 1542 C CA . ASP A 1 199 ? -5.185 0.601 10.055 1.00 97.56 199 ASP A CA 1
ATOM 1543 C C . ASP A 1 199 ? -6.649 0.179 10.188 1.00 97.56 199 ASP A C 1
ATOM 1545 O O . ASP A 1 199 ? -7.245 0.343 11.254 1.00 97.56 199 ASP A O 1
ATOM 1549 N N . HIS A 1 200 ? -7.223 -0.449 9.158 1.00 97.81 200 HIS A N 1
ATOM 1550 C CA . HIS A 1 200 ? -8.568 -1.013 9.243 1.00 97.81 200 HIS A CA 1
ATOM 1551 C C . HIS A 1 200 ? -8.658 -2.119 10.305 1.00 97.81 200 HIS A C 1
ATOM 1553 O O . HIS A 1 200 ? -9.629 -2.180 11.064 1.00 97.81 200 HIS A O 1
ATOM 1559 N N . ARG A 1 201 ? -7.629 -2.968 10.412 1.00 98.38 201 ARG A N 1
ATOM 1560 C CA . ARG A 1 201 ? -7.546 -4.013 11.440 1.00 98.38 201 ARG A CA 1
ATOM 1561 C C . ARG A 1 201 ? -7.449 -3.414 12.844 1.00 98.38 201 ARG A C 1
ATOM 1563 O O . ARG A 1 201 ? -8.156 -3.864 13.744 1.00 98.38 201 ARG A O 1
ATOM 1570 N N . ARG A 1 202 ? -6.619 -2.384 13.035 1.00 98.38 202 ARG A N 1
ATOM 1571 C CA . ARG A 1 202 ? -6.502 -1.647 14.305 1.00 98.38 202 ARG A CA 1
ATOM 1572 C C . ARG A 1 202 ? -7.821 -0.983 14.681 1.00 98.38 202 ARG A C 1
ATOM 1574 O O . ARG A 1 202 ? -8.258 -1.087 15.823 1.00 98.38 202 ARG A O 1
ATOM 1581 N N . GLU A 1 203 ? -8.486 -0.361 13.717 1.00 98.19 203 GLU A N 1
ATOM 1582 C CA . GLU A 1 203 ? -9.778 0.286 13.921 1.00 98.19 203 GLU A CA 1
ATOM 1583 C C . GLU A 1 203 ? -10.881 -0.709 14.295 1.00 98.19 203 GLU A C 1
ATOM 1585 O O . GLU A 1 203 ? -11.657 -0.448 15.212 1.00 98.19 203 GLU A O 1
ATOM 1590 N N . MET A 1 204 ? -10.926 -1.879 13.655 1.00 98.19 204 MET A N 1
ATOM 1591 C CA . MET A 1 204 ? -11.848 -2.956 14.028 1.00 98.19 204 MET A CA 1
ATOM 1592 C C . MET A 1 204 ? -11.669 -3.382 15.488 1.00 98.19 204 MET A C 1
ATOM 1594 O O . MET A 1 204 ? -12.655 -3.512 16.211 1.00 98.19 204 MET A O 1
ATOM 1598 N N . VAL A 1 205 ? -10.424 -3.544 15.944 1.00 98.44 205 VAL A N 1
ATOM 1599 C CA . VAL A 1 205 ? -10.135 -3.878 17.347 1.00 98.44 205 VAL A CA 1
ATOM 1600 C C . VAL A 1 205 ? -10.578 -2.747 18.278 1.00 98.44 205 VAL A C 1
ATOM 1602 O O . VAL A 1 205 ? -11.235 -3.014 19.282 1.00 98.44 205 VAL A O 1
ATOM 1605 N N . ARG A 1 206 ? -10.300 -1.481 17.932 1.00 98.38 206 ARG A N 1
ATOM 1606 C CA . ARG A 1 206 ? -10.768 -0.325 18.721 1.00 98.38 206 ARG A CA 1
ATOM 1607 C C . ARG A 1 206 ? -12.290 -0.307 18.863 1.00 98.38 206 ARG A C 1
ATOM 1609 O O . ARG A 1 206 ? -12.790 -0.071 19.960 1.00 98.38 206 ARG A O 1
ATOM 1616 N N . ARG A 1 207 ? -13.023 -0.602 17.786 1.00 97.75 207 ARG A N 1
ATOM 1617 C CA . ARG A 1 207 ? -14.493 -0.676 17.806 1.00 97.75 207 ARG A CA 1
ATOM 1618 C C . ARG A 1 207 ? -15.008 -1.809 18.681 1.00 97.75 207 ARG A C 1
ATOM 1620 O O . ARG A 1 207 ? -15.916 -1.570 19.465 1.00 97.75 207 ARG A O 1
ATOM 1627 N N . GLN A 1 208 ? -14.410 -2.996 18.595 1.00 98.44 208 GLN A N 1
ATOM 1628 C CA . GLN A 1 208 ? -14.789 -4.130 19.446 1.00 98.44 208 GLN A CA 1
ATOM 1629 C C . GLN A 1 208 ? -14.580 -3.824 20.930 1.00 98.44 208 GLN A C 1
ATOM 1631 O O . GLN A 1 208 ? -15.441 -4.125 21.748 1.00 98.44 208 GLN A O 1
ATOM 1636 N N . VAL A 1 209 ? -13.460 -3.189 21.282 1.00 98.31 209 VAL A N 1
ATOM 1637 C CA . VAL A 1 209 ? -13.194 -2.782 22.669 1.00 98.31 209 VAL A CA 1
ATOM 1638 C C . VAL A 1 209 ? -14.210 -1.737 23.133 1.00 98.31 209 VAL A C 1
ATOM 1640 O O . VAL A 1 209 ? -14.755 -1.856 24.227 1.00 98.31 209 VAL A O 1
ATOM 1643 N N . ALA A 1 210 ? -14.514 -0.735 22.304 1.00 97.62 210 ALA A N 1
ATOM 1644 C CA . ALA A 1 210 ? -15.522 0.271 22.633 1.00 97.62 210 ALA A CA 1
ATOM 1645 C C . ALA A 1 210 ? -16.926 -0.339 22.806 1.00 97.62 210 ALA A C 1
ATOM 1647 O O . ALA A 1 210 ? -17.652 0.049 23.721 1.00 97.62 210 ALA A O 1
ATOM 1648 N N . GLU A 1 211 ? -17.292 -1.309 21.966 1.00 97.94 211 GLU A N 1
ATOM 1649 C CA . GLU A 1 211 ? -18.553 -2.052 22.060 1.00 97.94 211 GLU A CA 1
ATOM 1650 C C . GLU A 1 211 ? -18.630 -2.862 23.358 1.00 97.94 211 GLU A C 1
ATOM 1652 O O . GLU A 1 211 ? -19.609 -2.732 24.087 1.00 97.94 211 GLU A O 1
ATOM 1657 N N . GLN A 1 212 ? -17.572 -3.595 23.717 1.00 98.25 212 GLN A N 1
ATOM 1658 C CA . GLN A 1 212 ? -17.505 -4.333 24.985 1.00 98.25 212 GLN A CA 1
ATOM 1659 C C . GLN A 1 212 ? -17.657 -3.410 26.198 1.00 98.25 212 GLN A C 1
ATOM 1661 O O . GLN A 1 212 ? -18.432 -3.702 27.107 1.00 98.25 212 GLN A O 1
ATOM 1666 N N . ILE A 1 213 ? -16.972 -2.262 26.201 1.00 98.12 213 ILE A N 1
ATOM 1667 C CA . ILE A 1 213 ? -17.103 -1.276 27.280 1.00 98.12 213 ILE A CA 1
ATOM 1668 C C . ILE A 1 213 ? -18.545 -0.765 27.357 1.00 98.12 213 ILE A C 1
ATOM 1670 O O . ILE A 1 213 ? -19.106 -0.679 28.449 1.00 98.12 213 ILE A O 1
ATOM 1674 N N . ALA A 1 214 ? -19.167 -0.442 26.221 1.00 98.06 214 ALA A N 1
ATOM 1675 C CA . ALA A 1 214 ? -20.552 0.012 26.191 1.00 98.06 214 ALA A CA 1
ATOM 1676 C C . ALA A 1 214 ? -21.514 -1.067 26.721 1.00 98.06 214 ALA A C 1
ATOM 1678 O O . ALA A 1 214 ? -22.366 -0.768 27.560 1.00 98.06 214 ALA A O 1
ATOM 1679 N N . GLU A 1 215 ? -21.348 -2.325 26.307 1.00 98.25 215 GLU A N 1
ATOM 1680 C CA . GLU A 1 215 ? -22.127 -3.457 26.811 1.00 98.25 215 GLU A CA 1
ATOM 1681 C C . GLU A 1 215 ? -21.977 -3.617 28.327 1.00 98.25 215 GLU A C 1
ATOM 1683 O O . GLU A 1 215 ? -22.984 -3.691 29.036 1.00 98.25 215 GLU A O 1
ATOM 1688 N N . GLU A 1 216 ? -20.754 -3.574 28.857 1.00 98.19 216 GLU A N 1
ATOM 1689 C CA . GLU A 1 216 ? -20.512 -3.636 30.300 1.00 98.19 216 GLU A CA 1
ATOM 1690 C C . GLU A 1 216 ? -21.226 -2.515 31.061 1.00 98.19 216 GLU A C 1
ATOM 1692 O O . GLU A 1 216 ? -21.818 -2.766 32.115 1.00 98.19 216 GLU A O 1
ATOM 1697 N N . GLN A 1 217 ? -21.211 -1.286 30.535 1.00 97.62 217 GLN A N 1
ATOM 1698 C CA . GLN A 1 217 ? -21.940 -0.171 31.144 1.00 97.62 217 GLN A CA 1
ATOM 1699 C C . GLN A 1 217 ? -23.451 -0.414 31.119 1.00 97.62 217 GLN A C 1
ATOM 1701 O O . GLN A 1 217 ? -24.118 -0.194 32.130 1.00 97.62 217 GLN A O 1
ATOM 1706 N N . THR A 1 218 ? -24.003 -0.940 30.020 1.00 97.94 218 THR A N 1
ATOM 1707 C CA . THR A 1 218 ? -25.439 -1.268 29.957 1.00 97.94 218 THR A CA 1
ATOM 1708 C C . THR A 1 218 ? -25.826 -2.376 30.937 1.00 97.94 218 THR A C 1
ATOM 1710 O O . THR A 1 218 ? -26.888 -2.307 31.558 1.00 97.94 218 THR A O 1
ATOM 1713 N N . VAL A 1 219 ? -24.966 -3.381 31.133 1.00 98.44 219 VAL A N 1
ATOM 1714 C CA . VAL A 1 219 ? -25.186 -4.448 32.118 1.00 98.44 219 VAL A CA 1
ATOM 1715 C C . VAL A 1 219 ? -25.139 -3.886 33.538 1.00 98.44 219 VAL A C 1
ATOM 1717 O O . VAL A 1 219 ? -26.031 -4.184 34.335 1.00 98.44 219 VAL A O 1
ATOM 1720 N N . LYS A 1 220 ? -24.149 -3.041 33.851 1.00 98.00 220 LYS A N 1
ATOM 1721 C CA . LYS A 1 220 ? -24.032 -2.375 35.158 1.00 98.00 220 LYS A CA 1
ATOM 1722 C C . LYS A 1 220 ? -25.237 -1.476 35.445 1.00 98.00 220 LYS A C 1
ATOM 1724 O O . LYS A 1 220 ? -25.785 -1.556 36.542 1.00 98.00 220 LYS A O 1
ATOM 1729 N N . ALA A 1 221 ? -25.696 -0.700 34.462 1.00 97.56 221 ALA A N 1
ATOM 1730 C CA . ALA A 1 221 ? -26.883 0.145 34.584 1.00 97.56 221 ALA A CA 1
ATOM 1731 C C . ALA A 1 221 ? -28.141 -0.683 34.890 1.00 97.56 221 ALA A C 1
ATOM 1733 O O . ALA A 1 221 ? -28.802 -0.438 35.894 1.00 97.56 221 ALA A O 1
ATOM 1734 N N . ARG A 1 222 ? -28.406 -1.749 34.119 1.00 98.19 222 ARG A N 1
ATOM 1735 C CA . ARG A 1 222 ? -29.542 -2.658 34.374 1.00 98.19 222 ARG A CA 1
ATOM 1736 C C . ARG A 1 222 ? -29.463 -3.333 35.743 1.00 98.19 222 ARG A C 1
ATOM 1738 O O . ARG A 1 222 ? -30.483 -3.564 36.386 1.00 98.19 222 ARG A O 1
ATOM 1745 N N . ALA A 1 223 ? -28.262 -3.699 36.190 1.00 98.19 223 ALA A N 1
ATOM 1746 C CA . ALA A 1 223 ? -28.073 -4.283 37.513 1.00 98.19 223 ALA A CA 1
ATOM 1747 C C . ALA A 1 223 ? -28.376 -3.271 38.631 1.00 98.19 223 ALA A C 1
ATOM 1749 O O . ALA A 1 223 ? -28.980 -3.647 39.634 1.00 98.19 223 ALA A O 1
ATOM 1750 N N . ALA A 1 224 ? -27.990 -2.003 38.457 1.00 97.38 224 ALA A N 1
ATOM 1751 C CA . ALA A 1 224 ? -28.326 -0.926 39.384 1.00 97.38 224 ALA A CA 1
ATOM 1752 C C . ALA A 1 224 ? -29.836 -0.634 39.396 1.00 97.38 224 ALA A C 1
ATOM 1754 O O . ALA A 1 224 ? -30.418 -0.561 40.473 1.00 97.38 224 ALA A O 1
ATOM 1755 N N . GLU A 1 225 ? -30.483 -0.576 38.228 1.00 97.62 225 GLU A N 1
ATOM 1756 C CA . GLU A 1 225 ? -31.940 -0.409 38.107 1.00 97.62 225 GLU A CA 1
ATOM 1757 C C . GLU A 1 225 ? -32.704 -1.511 38.847 1.00 97.62 225 GLU A C 1
ATOM 1759 O O . GLU A 1 225 ? -33.600 -1.213 39.630 1.00 97.62 225 GLU A O 1
ATOM 1764 N N . ARG A 1 226 ? -32.307 -2.783 38.694 1.00 98.12 226 ARG A N 1
ATOM 1765 C CA . ARG A 1 226 ? -32.929 -3.901 39.432 1.00 98.12 226 ARG A CA 1
ATOM 1766 C C . ARG A 1 226 ? -32.780 -3.771 40.946 1.00 98.12 226 ARG A C 1
ATOM 1768 O O . ARG A 1 226 ? -33.695 -4.133 41.679 1.00 98.12 226 ARG A O 1
ATOM 1775 N N . LYS A 1 227 ? -31.624 -3.294 41.422 1.00 96.69 227 LYS A N 1
ATOM 1776 C CA . LYS A 1 227 ? -31.396 -3.058 42.856 1.00 96.69 227 LYS A CA 1
ATOM 1777 C C . LYS A 1 227 ? -32.274 -1.920 43.369 1.00 96.69 227 LYS A C 1
ATOM 1779 O O . LYS A 1 227 ? -32.872 -2.069 44.427 1.00 96.69 227 LYS A O 1
ATOM 1784 N N . LEU A 1 228 ? -32.376 -0.823 42.617 1.00 96.25 228 LEU A N 1
ATOM 1785 C CA . LEU A 1 228 ? -33.265 0.289 42.957 1.00 96.25 228 LEU A CA 1
ATOM 1786 C C . LEU A 1 228 ? -34.728 -0.161 42.981 1.00 96.25 228 LEU A C 1
ATOM 1788 O O . LEU A 1 228 ? -35.422 0.126 43.945 1.00 96.25 228 LEU A O 1
ATOM 1792 N N . GLU A 1 229 ? -35.173 -0.942 41.995 1.00 97.12 229 GLU A N 1
ATOM 1793 C CA . GLU A 1 229 ? -36.537 -1.484 41.959 1.00 97.12 229 GLU A CA 1
ATOM 1794 C C . GLU A 1 229 ? -36.830 -2.402 43.161 1.00 97.12 229 GLU A C 1
ATOM 1796 O O . GLU A 1 229 ? -37.930 -2.372 43.713 1.00 97.12 229 GLU A O 1
ATOM 1801 N N . ALA A 1 230 ? -35.858 -3.216 43.591 1.00 95.12 230 ALA A N 1
ATOM 1802 C CA . ALA A 1 230 ? -35.998 -4.046 44.788 1.00 95.12 230 ALA A CA 1
ATOM 1803 C C . ALA A 1 230 ? -36.167 -3.188 46.054 1.00 95.12 230 ALA A C 1
ATOM 1805 O O . ALA A 1 230 ? -37.109 -3.410 46.813 1.00 95.12 230 ALA A O 1
ATOM 1806 N N . VAL A 1 231 ? -35.328 -2.160 46.225 1.00 91.81 231 VAL A N 1
ATOM 1807 C CA . VAL A 1 231 ? -35.437 -1.204 47.342 1.00 91.81 231 VAL A CA 1
ATOM 1808 C C . VAL A 1 231 ? -36.768 -0.447 47.295 1.00 91.81 231 VAL A C 1
ATOM 1810 O O . VAL A 1 231 ? -37.422 -0.286 48.321 1.00 91.81 231 VAL A O 1
ATOM 1813 N N . GLU A 1 232 ? -37.226 -0.015 46.117 1.00 92.31 232 GLU A N 1
ATOM 1814 C CA . GLU A 1 232 ? -38.530 0.641 45.965 1.00 92.31 232 GLU A CA 1
ATOM 1815 C C . GLU A 1 232 ? -39.694 -0.270 46.372 1.00 92.31 232 GLU A C 1
ATOM 1817 O O . GLU A 1 232 ? -40.663 0.207 46.966 1.00 92.31 232 GLU A O 1
ATOM 1822 N N . LYS A 1 233 ? -39.618 -1.574 46.073 1.00 93.12 233 LYS A N 1
ATOM 1823 C CA . LYS A 1 233 ? -40.630 -2.551 46.501 1.00 93.12 233 LYS A CA 1
ATOM 1824 C C . LYS A 1 233 ? -40.633 -2.735 48.014 1.00 93.12 233 LYS A C 1
ATOM 1826 O O . LYS A 1 233 ? -41.709 -2.680 48.600 1.00 93.12 233 LYS A O 1
ATOM 1831 N N . GLU A 1 234 ? -39.463 -2.880 48.634 1.00 89.56 234 GLU A N 1
ATOM 1832 C CA . GLU A 1 234 ? -39.329 -2.977 50.095 1.00 89.56 234 GLU A CA 1
ATOM 1833 C C . GLU A 1 234 ? -39.861 -1.713 50.793 1.00 89.56 234 GLU A C 1
ATOM 1835 O O . GLU A 1 234 ? -40.628 -1.798 51.749 1.00 89.56 234 GLU A O 1
ATOM 1840 N N . CYS A 1 235 ? -39.561 -0.522 50.266 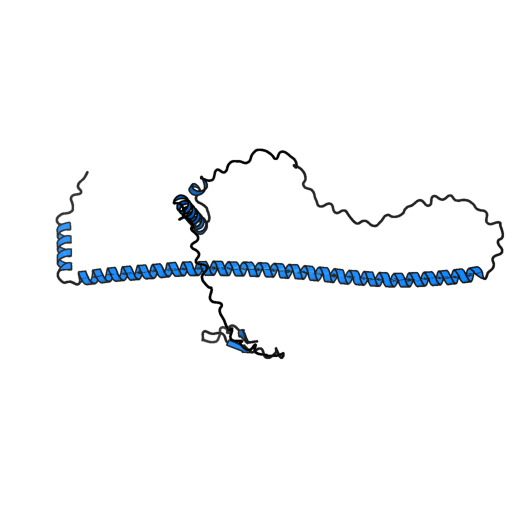1.00 85.56 235 CYS A N 1
ATOM 1841 C CA . CYS A 1 235 ? -40.072 0.745 50.798 1.00 85.56 235 CYS A CA 1
ATOM 1842 C C . CYS A 1 235 ? -41.585 0.939 50.601 1.00 85.56 235 CYS A C 1
ATOM 1844 O O . CYS A 1 235 ? -42.196 1.737 51.306 1.00 85.56 235 CYS A O 1
ATOM 1846 N N . ARG A 1 236 ? -42.223 0.251 49.648 1.00 87.06 236 ARG A N 1
ATOM 1847 C CA . ARG A 1 236 ? -43.688 0.300 49.495 1.00 87.06 236 ARG A CA 1
ATOM 1848 C C . ARG A 1 236 ? -44.421 -0.560 50.522 1.00 87.06 236 ARG A C 1
ATOM 1850 O O . ARG A 1 236 ? -45.638 -0.418 50.642 1.00 87.06 236 ARG A O 1
ATOM 1857 N N . GLU A 1 237 ? -43.728 -1.424 51.264 1.00 84.69 237 GLU A N 1
ATOM 1858 C CA . GLU A 1 237 ? -44.364 -2.169 52.343 1.00 84.69 237 GLU A CA 1
ATOM 1859 C C . GLU A 1 237 ? -44.769 -1.214 53.479 1.00 84.69 237 GLU A C 1
ATOM 1861 O O . GLU A 1 237 ? -43.943 -0.447 53.986 1.00 84.69 237 GLU A O 1
ATOM 1866 N N . PRO A 1 238 ? -46.042 -1.248 53.918 1.00 74.25 238 PRO A N 1
ATOM 1867 C CA . PRO A 1 238 ? -46.635 -0.208 54.764 1.00 74.25 238 PRO A CA 1
ATOM 1868 C C . PRO A 1 238 ? -45.971 -0.049 56.140 1.00 74.25 238 PRO A C 1
ATOM 1870 O O . PRO A 1 238 ? -46.199 0.951 56.816 1.00 74.25 238 PRO A O 1
ATOM 1873 N N . PHE A 1 239 ? -45.144 -1.006 56.560 1.00 74.81 239 PHE A N 1
ATOM 1874 C CA . PHE A 1 239 ? -44.478 -1.007 57.862 1.00 74.81 239 PHE A CA 1
ATOM 1875 C C . PHE A 1 239 ? -43.013 -0.549 57.805 1.00 74.81 239 PHE A C 1
ATOM 1877 O O . PHE A 1 239 ? -42.469 -0.146 58.832 1.00 74.81 239 PHE A O 1
ATOM 1884 N N . VAL A 1 240 ? -42.380 -0.552 56.626 1.00 77.56 240 VAL A N 1
ATOM 1885 C CA . VAL A 1 240 ? -40.946 -0.250 56.475 1.00 77.56 240 VAL A CA 1
ATOM 1886 C C . VAL A 1 240 ? -40.684 1.253 56.567 1.00 77.56 240 VAL A C 1
ATOM 1888 O O . VAL A 1 240 ? -39.811 1.684 57.317 1.00 77.56 240 VAL A O 1
ATOM 1891 N N . VAL A 1 241 ? -41.481 2.076 55.879 1.00 82.12 241 VAL A N 1
ATOM 1892 C CA . VAL A 1 241 ? -41.314 3.542 55.895 1.00 82.12 241 VAL A CA 1
ATOM 1893 C C . VAL A 1 241 ? -41.541 4.145 57.288 1.00 82.12 241 VAL A C 1
ATOM 1895 O O . VAL A 1 241 ? -40.688 4.920 57.724 1.00 82.12 241 VAL A O 1
ATOM 1898 N N . PRO A 1 242 ? -42.597 3.782 58.046 1.00 83.31 242 PRO A N 1
ATOM 1899 C CA . PRO A 1 242 ? -42.751 4.257 59.420 1.00 83.31 242 PRO A CA 1
ATOM 1900 C C . PRO A 1 242 ? -41.613 3.816 60.349 1.00 83.31 242 PRO A C 1
ATOM 1902 O O . PRO A 1 242 ? -41.191 4.603 61.194 1.00 83.31 242 PRO A O 1
ATOM 1905 N N . ALA A 1 243 ? -41.085 2.597 60.183 1.00 82.19 243 ALA A N 1
ATOM 1906 C CA . ALA A 1 243 ? -39.976 2.088 60.992 1.00 82.19 243 ALA A CA 1
ATOM 1907 C C . ALA A 1 243 ? -38.651 2.809 60.687 1.00 82.19 243 ALA A C 1
ATOM 1909 O O . ALA A 1 243 ? -37.946 3.212 61.613 1.00 82.19 243 ALA A O 1
ATOM 1910 N N . LEU A 1 244 ? -38.337 3.033 59.406 1.00 83.06 244 LEU A N 1
ATOM 1911 C CA . LEU A 1 244 ? -37.168 3.811 58.982 1.00 83.06 244 LEU A CA 1
ATOM 1912 C C . LEU A 1 244 ? -37.272 5.273 59.430 1.00 83.06 244 LEU A C 1
ATOM 1914 O O . LEU A 1 244 ? -36.297 5.837 59.922 1.00 83.06 244 LEU A O 1
ATOM 1918 N N . TYR A 1 245 ? -38.461 5.872 59.329 1.00 85.75 245 TYR A N 1
ATOM 1919 C CA . TYR A 1 245 ? -38.707 7.229 59.812 1.00 85.75 245 TYR A CA 1
ATOM 1920 C C . TYR A 1 245 ? -38.572 7.326 61.340 1.00 85.75 245 TYR A C 1
ATOM 1922 O O . TYR A 1 245 ? -37.923 8.242 61.838 1.00 85.75 245 TYR A O 1
ATOM 1930 N N . GLN A 1 246 ? -39.086 6.350 62.099 1.00 88.06 246 GLN A N 1
ATOM 1931 C CA . GLN A 1 246 ? -38.868 6.277 63.550 1.00 88.06 246 GLN A CA 1
ATOM 1932 C C . GLN A 1 246 ? -37.391 6.101 63.920 1.00 88.06 246 GLN A C 1
ATOM 1934 O O . GLN A 1 246 ? -36.932 6.721 64.877 1.00 88.06 246 GLN A O 1
ATOM 1939 N N . ALA A 1 247 ? -36.640 5.273 63.191 1.00 85.44 247 ALA A N 1
ATOM 1940 C CA . ALA A 1 247 ? -35.207 5.102 63.424 1.00 85.44 247 ALA A CA 1
ATOM 1941 C C . ALA A 1 247 ? -34.432 6.401 63.152 1.00 85.44 247 ALA A C 1
ATOM 1943 O O . ALA A 1 247 ? -33.569 6.775 63.943 1.00 85.44 247 ALA A O 1
ATOM 1944 N N . TYR A 1 248 ? -34.783 7.119 62.082 1.00 88.50 248 TYR A N 1
ATOM 1945 C CA . TYR A 1 248 ? -34.216 8.429 61.766 1.00 88.50 248 TYR A CA 1
ATOM 1946 C C . TYR A 1 248 ? -34.520 9.471 62.851 1.00 88.50 248 TYR A C 1
ATOM 1948 O O . TYR A 1 248 ? -33.616 10.174 63.297 1.00 88.50 248 TYR A O 1
ATOM 1956 N N . LEU A 1 249 ? -35.765 9.533 63.336 1.00 91.88 249 LEU A N 1
ATOM 1957 C CA . LEU A 1 249 ? -36.131 10.425 64.441 1.00 91.88 249 LEU A CA 1
ATOM 1958 C C . LEU A 1 249 ? -35.340 10.111 65.717 1.00 91.88 249 LEU A C 1
ATOM 1960 O O . LEU A 1 249 ? -34.811 11.030 66.336 1.00 91.88 249 LEU A O 1
ATOM 1964 N N . LYS A 1 250 ? -35.162 8.830 66.060 1.00 88.69 250 LYS A N 1
ATOM 1965 C CA . LYS A 1 250 ? -34.314 8.425 67.195 1.00 88.69 250 LYS A CA 1
ATOM 1966 C C . LYS A 1 250 ? -32.851 8.844 67.027 1.00 88.69 250 LYS A C 1
ATOM 1968 O O . LYS A 1 250 ? -32.209 9.200 68.009 1.00 88.69 250 LYS A O 1
ATOM 1973 N N . PHE A 1 251 ? -32.328 8.824 65.801 1.00 86.69 251 PHE A N 1
ATOM 1974 C CA . PHE A 1 251 ? -30.977 9.304 65.494 1.00 86.69 251 PHE A CA 1
ATOM 1975 C C . PHE A 1 251 ? -30.825 10.820 65.668 1.00 86.69 251 PHE A C 1
ATOM 1977 O O . PHE A 1 251 ? -29.761 11.287 66.060 1.00 86.69 251 PHE A O 1
ATOM 1984 N N . LEU A 1 252 ? -31.874 11.592 65.382 1.00 89.75 252 LEU A N 1
ATOM 1985 C CA . LEU A 1 252 ? -31.871 13.039 65.604 1.00 89.75 252 LEU A CA 1
ATOM 1986 C C . LEU A 1 252 ? -32.034 13.404 67.085 1.00 89.75 252 LEU A C 1
ATOM 1988 O O . LEU A 1 252 ? -31.462 14.395 67.531 1.00 89.75 252 LEU A O 1
ATOM 1992 N N . GLU A 1 253 ? -32.797 12.615 67.845 1.00 89.50 253 GLU A N 1
ATOM 1993 C CA . GLU A 1 253 ? -32.963 12.801 69.295 1.00 89.50 253 GLU A CA 1
ATOM 1994 C C . GLU A 1 253 ? -31.699 12.432 70.084 1.00 89.50 253 GLU A C 1
ATOM 1996 O O . GLU A 1 253 ? -31.407 13.032 71.122 1.00 89.50 253 GLU A O 1
ATOM 2001 N N . HIS A 1 254 ? -30.922 11.475 69.580 1.00 81.50 254 HIS A N 1
ATOM 2002 C CA . HIS A 1 254 ? -29.641 11.073 70.145 1.00 81.50 254 HIS A CA 1
ATOM 2003 C C . HIS A 1 254 ? -28.562 11.136 69.065 1.00 81.50 254 HIS A C 1
ATOM 2005 O O . HIS A 1 254 ? -28.212 10.092 68.502 1.00 81.50 254 HIS A O 1
ATOM 2011 N N . PRO A 1 255 ? -28.019 12.336 68.765 1.00 76.12 255 PRO A N 1
ATOM 2012 C CA . PRO A 1 255 ? -26.841 12.415 67.921 1.00 76.12 255 PRO A CA 1
ATOM 2013 C C . PRO A 1 255 ? -25.772 11.527 68.563 1.00 76.12 255 PRO A C 1
ATOM 2015 O O . PRO A 1 255 ? -25.610 11.580 69.788 1.00 76.12 255 PRO A O 1
ATOM 2018 N N . PRO A 1 256 ? -25.083 10.672 67.789 1.00 69.69 256 PRO A N 1
ATOM 2019 C CA . PRO A 1 256 ? -23.978 9.909 68.333 1.00 69.69 256 PRO A CA 1
ATOM 2020 C C . PRO A 1 256 ? -23.005 10.935 68.905 1.00 69.69 256 PRO A C 1
ATOM 2022 O O . PRO A 1 256 ? -22.435 11.728 68.162 1.00 69.69 256 PRO A O 1
ATOM 2025 N N . CYS A 1 257 ? -22.893 10.992 70.234 1.00 64.62 257 CYS A N 1
ATOM 2026 C CA . CYS A 1 257 ? -21.799 11.703 70.866 1.00 64.62 257 CYS A CA 1
ATOM 2027 C C . CYS A 1 257 ? -20.552 11.067 70.279 1.00 64.62 257 CYS A C 1
ATOM 2029 O O . CYS A 1 257 ? -20.287 9.900 70.573 1.00 64.62 257 CYS A O 1
ATOM 2031 N N . ASP A 1 258 ? -19.864 11.804 69.406 1.00 58.97 258 ASP A N 1
ATOM 2032 C CA . ASP A 1 258 ? -18.552 11.440 68.907 1.00 58.97 258 ASP A CA 1
ATOM 2033 C C . ASP A 1 258 ? -17.752 10.982 70.121 1.00 58.97 258 ASP A C 1
ATOM 2035 O O . ASP A 1 258 ? -17.446 11.766 71.026 1.00 58.97 258 ASP A O 1
ATOM 2039 N N . THR A 1 259 ? -17.502 9.677 70.204 1.00 59.91 259 THR A N 1
ATOM 2040 C CA . THR A 1 259 ? -16.579 9.127 71.181 1.00 59.91 259 THR A CA 1
ATOM 2041 C C . THR A 1 259 ? -15.213 9.619 70.750 1.00 59.91 259 THR A C 1
ATOM 2043 O O . THR A 1 259 ? -14.538 8.981 69.948 1.00 59.91 259 THR A O 1
ATOM 2046 N N . ALA A 1 260 ? -14.875 10.816 71.224 1.00 58.12 260 ALA A N 1
ATOM 2047 C CA . ALA A 1 260 ? -13.559 11.399 71.150 1.00 58.12 260 ALA A CA 1
ATOM 2048 C C . ALA A 1 260 ? -12.570 10.415 71.784 1.00 58.12 260 ALA A C 1
ATOM 2050 O O . ALA A 1 260 ? -12.646 10.126 72.982 1.00 58.12 260 ALA A O 1
ATOM 2051 N N . GLY A 1 261 ? -11.679 9.895 70.946 1.00 56.59 261 GLY A N 1
ATOM 2052 C CA . GLY A 1 261 ? -10.520 9.085 71.294 1.00 56.59 261 GLY A CA 1
ATOM 2053 C C . GLY A 1 261 ? -9.494 9.218 70.189 1.00 56.59 261 GLY A C 1
ATOM 2054 O O . GLY A 1 261 ? -9.784 8.707 69.088 1.00 56.59 261 GLY A O 1
#

pLDDT: mean 75.28, std 20.1, range [38.59, 98.69]